Protein AF-A0A8E1BZZ4-F1 (afdb_monomer_lite)

Structure (mmCIF, N/CA/C/O backbone):
data_AF-A0A8E1BZZ4-F1
#
_entry.id   AF-A0A8E1BZZ4-F1
#
loop_
_atom_site.group_PDB
_atom_site.id
_atom_site.type_symbol
_atom_site.label_atom_id
_atom_site.label_alt_id
_atom_site.label_comp_id
_atom_site.label_asym_id
_atom_site.label_entity_id
_atom_site.label_seq_id
_atom_site.pdbx_PDB_ins_code
_atom_site.Cartn_x
_atom_site.Cartn_y
_atom_site.Cartn_z
_atom_site.occupancy
_atom_site.B_iso_or_equiv
_atom_site.auth_seq_id
_atom_site.auth_comp_id
_atom_site.auth_asym_id
_atom_site.auth_atom_id
_atom_site.pdbx_PDB_model_num
ATOM 1 N N . MET A 1 1 ? 4.178 3.615 -12.579 1.00 87.06 1 MET A N 1
ATOM 2 C CA . MET A 1 1 ? 3.240 2.578 -12.116 1.00 87.06 1 MET A CA 1
ATOM 3 C C . MET A 1 1 ? 2.847 1.743 -13.321 1.00 87.06 1 MET A C 1
ATOM 5 O O . MET A 1 1 ? 2.389 2.316 -14.302 1.00 87.06 1 MET A O 1
ATOM 9 N N . LEU A 1 2 ? 3.117 0.441 -13.279 1.00 90.06 2 LEU A N 1
ATOM 10 C CA . LEU A 1 2 ? 2.595 -0.541 -14.227 1.00 90.06 2 LEU A CA 1
ATOM 11 C C . LEU A 1 2 ? 1.239 -1.007 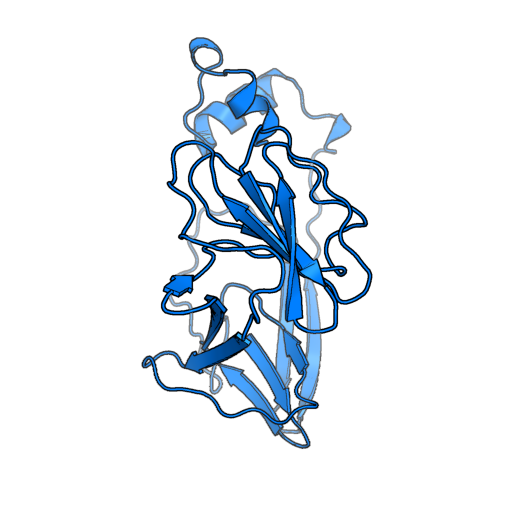-13.697 1.00 90.06 2 LEU A C 1
ATOM 13 O O . LEU A 1 2 ? 1.143 -1.406 -12.539 1.00 90.06 2 LEU A O 1
ATOM 17 N N . ILE A 1 3 ? 0.212 -0.935 -14.530 1.00 91.38 3 ILE A N 1
ATOM 18 C CA . ILE A 1 3 ? -1.143 -1.373 -14.210 1.00 91.38 3 ILE A CA 1
ATOM 19 C C . ILE A 1 3 ? -1.509 -2.441 -15.233 1.00 91.38 3 ILE A C 1
ATOM 21 O O . ILE A 1 3 ? -1.431 -2.193 -16.437 1.00 91.38 3 ILE A O 1
ATOM 25 N N . ILE A 1 4 ? -1.886 -3.612 -14.739 1.00 92.44 4 ILE A N 1
ATOM 26 C CA . ILE A 1 4 ? -2.420 -4.725 -15.517 1.00 92.44 4 ILE A CA 1
ATOM 27 C C . ILE A 1 4 ? -3.863 -4.881 -15.066 1.00 92.44 4 ILE A C 1
ATOM 29 O O . ILE A 1 4 ? -4.118 -5.267 -13.927 1.00 92.44 4 ILE A O 1
ATOM 33 N N . ASP A 1 5 ? -4.803 -4.540 -15.933 1.00 93.00 5 ASP A N 1
ATOM 34 C CA . ASP A 1 5 ? -6.219 -4.598 -15.611 1.00 93.00 5 ASP A CA 1
ATOM 35 C C . ASP A 1 5 ? -7.001 -5.189 -16.779 1.00 93.00 5 ASP A C 1
ATOM 37 O O . ASP A 1 5 ? -7.082 -4.599 -17.858 1.00 93.00 5 ASP A O 1
ATOM 41 N N . GLN A 1 6 ? -7.557 -6.383 -16.563 1.00 88.69 6 GLN A N 1
ATOM 42 C CA . GLN A 1 6 ? -8.219 -7.173 -17.601 1.00 88.69 6 GLN A CA 1
ATOM 43 C C . GLN A 1 6 ? -7.279 -7.380 -18.806 1.00 88.69 6 GLN A C 1
ATOM 45 O O . GLN A 1 6 ? -6.201 -7.948 -18.652 1.00 88.69 6 GLN A O 1
ATOM 50 N N . ASN A 1 7 ? -7.662 -6.897 -19.991 1.00 85.25 7 ASN A N 1
ATOM 51 C CA . ASN A 1 7 ? -6.869 -6.995 -21.220 1.00 85.25 7 ASN A CA 1
ATOM 52 C C . ASN A 1 7 ? -6.023 -5.739 -21.490 1.00 85.25 7 ASN A C 1
ATOM 54 O O . ASN A 1 7 ? -5.518 -5.570 -22.598 1.00 85.25 7 ASN A O 1
ATOM 58 N N . ASN A 1 8 ? -5.899 -4.833 -20.515 1.00 88.56 8 ASN A N 1
ATOM 59 C CA . ASN A 1 8 ? -5.151 -3.594 -20.659 1.00 88.56 8 ASN A CA 1
ATOM 60 C C . ASN A 1 8 ? -3.885 -3.617 -19.797 1.00 88.56 8 ASN A C 1
ATOM 62 O O . ASN A 1 8 ? -3.931 -3.892 -18.597 1.00 88.56 8 ASN A O 1
ATOM 66 N N . ILE A 1 9 ? -2.753 -3.281 -20.412 1.00 89.94 9 ILE A N 1
ATOM 67 C CA . ILE A 1 9 ? -1.479 -3.094 -19.727 1.00 89.94 9 ILE A CA 1
ATOM 68 C C . ILE A 1 9 ? -1.014 -1.673 -20.016 1.00 89.94 9 ILE A C 1
ATOM 70 O O . ILE A 1 9 ? -0.776 -1.309 -21.166 1.00 89.94 9 ILE A O 1
ATOM 74 N N . GLN A 1 10 ? -0.843 -0.873 -18.968 1.00 87.00 10 GLN A N 1
ATOM 75 C CA . GLN A 1 10 ? -0.418 0.516 -19.098 1.00 87.00 10 GLN A CA 1
ATOM 76 C C . GLN A 1 10 ? 0.707 0.854 -18.125 1.00 87.00 10 GLN A C 1
ATOM 78 O O . GLN A 1 10 ? 0.731 0.405 -16.979 1.00 87.00 10 GLN A O 1
ATOM 83 N N . ILE A 1 11 ? 1.632 1.700 -18.575 1.00 87.88 11 ILE A N 1
ATOM 84 C CA . ILE A 1 11 ? 2.625 2.338 -17.714 1.00 87.88 11 ILE A CA 1
ATOM 85 C C . ILE A 1 11 ? 2.296 3.823 -17.650 1.00 87.88 11 ILE A C 1
ATOM 87 O O . ILE A 1 11 ? 2.307 4.523 -18.661 1.00 87.88 11 ILE A O 1
ATOM 91 N N . THR A 1 12 ? 2.024 4.314 -16.445 1.00 85.81 12 THR A N 1
ATOM 92 C CA . THR A 1 12 ? 1.688 5.720 -16.221 1.00 85.81 12 THR A CA 1
ATOM 93 C C . THR A 1 12 ? 2.340 6.267 -14.956 1.00 85.81 12 THR A C 1
ATOM 95 O O . THR A 1 12 ? 2.761 5.525 -14.056 1.00 85.81 12 THR A O 1
ATOM 98 N N . LYS A 1 13 ? 2.438 7.595 -14.886 1.00 86.62 13 LYS A N 1
ATOM 99 C CA . LYS A 1 13 ? 2.740 8.308 -13.650 1.00 86.62 13 LYS A CA 1
ATOM 100 C C . LYS A 1 13 ? 1.425 8.445 -12.884 1.00 86.62 13 LYS A C 1
ATOM 102 O O . LYS A 1 13 ? 0.541 9.182 -13.302 1.00 86.62 13 LYS A O 1
ATOM 107 N N . ALA A 1 14 ? 1.312 7.689 -11.803 1.00 87.50 14 ALA A N 1
ATOM 108 C CA . ALA A 1 14 ? 0.145 7.643 -10.937 1.00 87.50 14 ALA A CA 1
ATOM 109 C C . ALA A 1 14 ? 0.596 7.437 -9.489 1.00 87.50 14 ALA A C 1
ATOM 111 O O . ALA A 1 14 ? 1.708 6.948 -9.247 1.00 87.50 14 ALA A O 1
ATOM 112 N N . SER A 1 15 ? -0.264 7.801 -8.550 1.00 88.31 15 SER A N 1
ATOM 113 C CA . SER A 1 15 ? -0.101 7.578 -7.118 1.00 88.31 15 SER A CA 1
ATOM 114 C C . SER A 1 15 ? -1.272 6.770 -6.565 1.00 88.31 15 SER A C 1
ATOM 116 O O . SER A 1 15 ? -2.311 6.613 -7.205 1.00 88.31 15 SER A O 1
ATOM 118 N N . VAL A 1 16 ? -1.066 6.217 -5.374 1.00 89.31 16 VAL A N 1
ATOM 119 C CA . VAL A 1 16 ? -2.095 5.516 -4.610 1.00 89.31 16 VAL A CA 1
ATOM 120 C C . VAL A 1 16 ? -2.347 6.323 -3.350 1.00 89.31 16 VAL A C 1
ATOM 122 O O . VAL A 1 16 ? -1.396 6.732 -2.683 1.00 89.31 16 VAL A O 1
ATOM 125 N N . LYS A 1 17 ? -3.615 6.547 -3.027 1.00 91.06 17 LYS A N 1
ATOM 126 C CA . LYS A 1 17 ? -4.050 7.193 -1.796 1.00 91.06 17 LYS A CA 1
ATOM 127 C C . LYS A 1 17 ? -4.929 6.222 -1.025 1.00 91.06 17 LYS A C 1
ATOM 129 O O . LYS A 1 17 ? -5.930 5.734 -1.542 1.00 91.06 17 LYS A O 1
ATOM 134 N N . ILE A 1 18 ? -4.542 5.960 0.216 1.00 93.31 18 ILE A N 1
ATOM 135 C CA . ILE A 1 18 ? -5.360 5.224 1.175 1.00 93.31 18 ILE A CA 1
ATOM 136 C C . ILE A 1 18 ? -6.007 6.246 2.102 1.00 93.31 18 ILE A C 1
ATOM 138 O O . ILE A 1 18 ? -5.335 7.164 2.572 1.00 93.31 18 ILE A O 1
ATOM 142 N N . SER A 1 19 ? -7.301 6.100 2.365 1.00 94.94 19 SER A N 1
ATOM 143 C CA . SER A 1 19 ? -7.979 6.837 3.428 1.00 94.94 19 SER A CA 1
ATOM 144 C C . SER A 1 19 ? -8.889 5.915 4.226 1.00 94.94 19 SER A C 1
ATOM 146 O O . SER A 1 19 ? -9.442 4.950 3.701 1.00 94.94 19 SER A O 1
ATOM 148 N N . LEU A 1 20 ? -9.017 6.208 5.514 1.00 95.38 20 LEU A N 1
ATOM 149 C CA . LEU A 1 20 ? -9.899 5.508 6.431 1.00 95.38 20 LEU A CA 1
ATOM 150 C C . LEU A 1 20 ? -10.936 6.500 6.947 1.00 95.38 20 LEU A C 1
ATOM 152 O O . LEU A 1 20 ? -10.576 7.568 7.440 1.00 95.38 20 LEU A O 1
ATOM 156 N N . GLU A 1 21 ? -12.211 6.155 6.835 1.00 95.00 21 GLU A N 1
ATOM 157 C CA . GLU A 1 21 ? -13.303 6.864 7.498 1.00 95.00 21 GLU A CA 1
ATOM 158 C C . GLU A 1 21 ? -13.685 6.085 8.763 1.00 95.00 21 GLU A C 1
ATOM 160 O O . GLU A 1 21 ? -13.987 4.895 8.680 1.00 95.00 21 GLU A O 1
ATOM 165 N N . ILE A 1 22 ? -13.646 6.741 9.924 1.00 91.56 22 ILE A N 1
ATOM 166 C CA . ILE A 1 22 ? -14.072 6.186 11.218 1.00 91.56 22 ILE A CA 1
ATOM 167 C C . ILE A 1 22 ? -14.997 7.221 11.860 1.00 91.56 22 ILE A C 1
ATOM 169 O O . ILE A 1 22 ? -14.556 8.327 12.183 1.00 91.56 22 ILE A O 1
ATOM 173 N N . GLY A 1 23 ? -16.286 6.901 11.988 1.00 83.38 23 GLY A N 1
ATOM 174 C CA . GLY A 1 23 ? -17.291 7.882 12.410 1.00 83.38 23 GLY A CA 1
ATOM 175 C C . GLY A 1 23 ? -17.347 9.090 11.464 1.00 83.38 23 GLY A C 1
ATOM 176 O O . GLY A 1 23 ? -17.568 8.938 10.265 1.00 83.38 23 GLY A O 1
ATOM 177 N N . ASP A 1 24 ? -17.135 10.295 11.999 1.00 82.50 24 ASP A N 1
ATOM 178 C CA . ASP A 1 24 ? -17.099 11.559 11.247 1.00 82.50 24 ASP A CA 1
ATOM 179 C C . ASP A 1 24 ? -15.682 11.967 10.793 1.00 82.50 24 ASP A C 1
ATOM 181 O O . ASP A 1 24 ? -15.492 13.054 10.238 1.00 82.50 24 ASP A O 1
ATOM 185 N N . LYS A 1 25 ? -14.662 11.137 11.052 1.00 87.56 25 LYS A N 1
ATOM 186 C CA . LYS A 1 25 ? -13.258 11.461 10.769 1.00 87.56 25 LYS A CA 1
ATOM 187 C C . LYS A 1 25 ? -12.754 10.739 9.535 1.00 87.56 25 LYS A C 1
ATOM 189 O O . LYS A 1 25 ? -12.961 9.542 9.374 1.00 87.56 25 LYS A O 1
ATOM 194 N N . SER A 1 26 ? -12.010 11.470 8.708 1.00 92.25 26 SER A N 1
ATOM 195 C CA . SER A 1 26 ? -11.221 10.914 7.612 1.00 92.25 26 SER A CA 1
ATOM 196 C C . SER A 1 26 ? -9.740 11.006 7.962 1.00 92.25 26 SER A C 1
ATOM 198 O O . SER A 1 26 ? -9.239 12.083 8.288 1.00 92.25 26 SER A O 1
ATOM 200 N N . ILE A 1 27 ? -9.046 9.872 7.915 1.00 93.94 27 ILE A N 1
ATOM 201 C CA . ILE A 1 27 ? -7.627 9.753 8.240 1.00 93.94 27 ILE A CA 1
ATOM 202 C C . ILE A 1 27 ? -6.894 9.275 6.991 1.00 93.94 27 ILE A C 1
ATOM 204 O O . ILE A 1 27 ? -7.279 8.285 6.371 1.00 93.94 27 ILE A O 1
ATOM 208 N N . ILE A 1 28 ? -5.827 9.979 6.621 1.00 94.50 28 ILE A N 1
ATOM 209 C CA . ILE A 1 28 ? -4.974 9.628 5.484 1.00 94.50 28 ILE A CA 1
ATOM 210 C C . ILE A 1 28 ? -3.603 9.262 6.057 1.00 94.50 28 ILE A C 1
ATOM 212 O O . ILE A 1 28 ? -2.873 10.170 6.459 1.00 94.50 28 ILE A O 1
ATOM 216 N N . PRO A 1 29 ? -3.253 7.966 6.151 1.00 94.00 29 PRO A N 1
ATOM 217 C CA . PRO A 1 29 ? -1.920 7.562 6.574 1.00 94.00 29 PRO A CA 1
ATOM 218 C C . PRO A 1 29 ? -0.873 8.062 5.572 1.00 94.00 29 PRO A C 1
ATOM 220 O O . PRO A 1 29 ? -1.085 8.048 4.358 1.00 94.00 29 PRO A O 1
ATOM 223 N N . ASN A 1 30 ? 0.275 8.490 6.088 1.00 91.12 30 ASN A N 1
ATOM 224 C CA . ASN A 1 30 ? 1.397 8.959 5.276 1.00 91.12 30 ASN A CA 1
ATOM 225 C C . ASN A 1 30 ? 2.322 7.811 4.862 1.00 91.12 30 ASN A C 1
ATOM 227 O O . ASN A 1 30 ? 3.095 7.961 3.919 1.00 91.12 30 ASN A O 1
ATOM 231 N N . GLN A 1 31 ? 2.235 6.676 5.559 1.00 91.12 31 GLN A N 1
ATOM 232 C CA . GLN A 1 31 ? 3.028 5.479 5.310 1.00 91.12 31 GLN A CA 1
ATOM 233 C C . GLN A 1 31 ? 2.145 4.233 5.311 1.00 91.12 31 GLN A C 1
ATOM 235 O O . GLN A 1 31 ? 1.140 4.163 6.022 1.00 91.12 31 GLN A O 1
ATOM 240 N N . VAL A 1 32 ? 2.549 3.230 4.536 1.00 92.06 32 VAL A N 1
ATOM 241 C CA . VAL A 1 32 ? 1.887 1.924 4.455 1.00 92.06 32 VAL A CA 1
ATOM 242 C C . VAL A 1 32 ? 2.949 0.849 4.587 1.00 92.06 32 VAL A C 1
ATOM 244 O O . VAL A 1 32 ? 3.905 0.876 3.815 1.00 92.06 32 VAL A O 1
ATOM 247 N N . ASN A 1 33 ? 2.773 -0.088 5.522 1.00 92.00 33 ASN A N 1
ATOM 248 C CA . ASN A 1 33 ? 3.686 -1.215 5.738 1.00 92.00 33 ASN A CA 1
ATOM 249 C C . ASN A 1 33 ? 5.157 -0.769 5.747 1.00 92.00 33 ASN A C 1
ATOM 251 O O . ASN A 1 33 ? 5.976 -1.220 4.945 1.00 92.00 33 ASN A O 1
ATOM 255 N N . TYR A 1 34 ? 5.459 0.193 6.611 1.00 88.62 34 TYR A N 1
ATOM 256 C CA . TYR A 1 34 ? 6.778 0.792 6.732 1.00 88.62 34 TYR A CA 1
ATOM 257 C C . TYR A 1 34 ? 7.153 0.867 8.204 1.00 88.62 34 TYR A C 1
ATOM 259 O O . TYR A 1 34 ? 6.273 0.918 9.056 1.00 88.62 34 TYR A O 1
ATOM 267 N N . PHE A 1 35 ? 8.446 0.917 8.517 1.00 83.81 35 PHE A N 1
ATOM 268 C CA . PHE A 1 35 ? 8.867 1.105 9.900 1.00 83.81 35 PHE A CA 1
ATOM 269 C C . PHE A 1 35 ? 8.298 2.407 10.463 1.00 83.81 35 PHE A C 1
ATOM 271 O O . PHE A 1 35 ? 8.493 3.484 9.890 1.00 83.81 35 PHE A O 1
ATOM 278 N N . SER A 1 36 ? 7.616 2.296 11.605 1.00 77.25 36 SER A N 1
ATOM 279 C CA . SER A 1 36 ? 7.080 3.452 12.314 1.00 77.25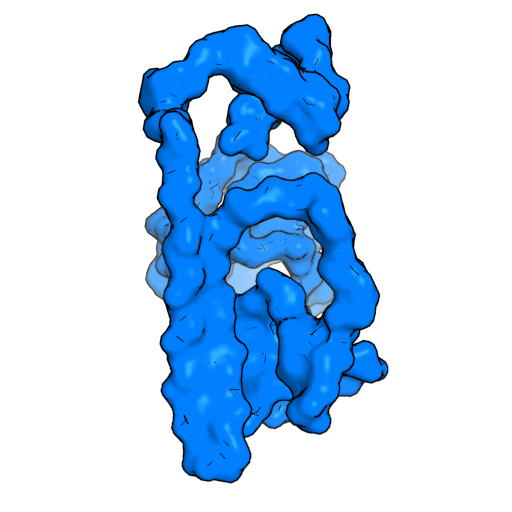 36 SER A CA 1
ATOM 280 C C . SER A 1 36 ? 8.162 4.501 12.540 1.00 77.25 36 SER A C 1
ATOM 282 O O . SER A 1 36 ? 9.316 4.187 12.833 1.00 77.25 36 SER A O 1
ATOM 284 N N . ASN A 1 37 ? 7.760 5.767 12.497 1.00 77.56 37 ASN A N 1
ATOM 285 C CA . ASN A 1 37 ? 8.592 6.876 12.924 1.00 77.56 37 ASN A CA 1
ATOM 286 C C . ASN A 1 37 ? 7.775 7.880 13.757 1.00 77.56 37 ASN A C 1
ATOM 288 O O . ASN A 1 37 ? 6.547 7.833 13.739 1.00 77.56 37 ASN A O 1
ATOM 292 N N . PRO A 1 38 ? 8.430 8.805 14.480 1.00 78.56 38 PRO A N 1
ATOM 293 C CA . PRO A 1 38 ? 7.739 9.713 15.398 1.00 78.56 38 PRO A CA 1
ATOM 294 C C . PRO A 1 38 ? 6.845 10.781 14.748 1.00 78.56 38 PRO A C 1
ATOM 296 O O . PRO A 1 38 ? 6.314 11.623 15.463 1.00 78.56 38 PRO A O 1
ATOM 299 N N . LYS A 1 39 ? 6.721 10.822 13.417 1.00 83.94 39 LYS A N 1
ATOM 300 C CA . LYS A 1 39 ? 6.000 11.886 12.698 1.00 83.94 39 LYS A CA 1
ATOM 301 C C . LYS A 1 39 ? 4.870 11.363 11.823 1.00 83.94 39 LYS A C 1
ATOM 303 O O . LYS A 1 39 ? 3.894 12.078 11.617 1.00 83.94 39 LYS A O 1
ATOM 308 N N . ASP A 1 40 ? 4.994 10.138 11.333 1.00 88.44 40 ASP A N 1
ATOM 309 C CA . ASP A 1 40 ? 4.092 9.602 10.328 1.00 88.44 40 ASP A CA 1
ATOM 310 C C . ASP A 1 40 ? 3.009 8.719 10.947 1.00 88.44 40 ASP A C 1
ATOM 312 O O . ASP A 1 40 ? 3.287 7.802 11.721 1.00 88.44 40 ASP A O 1
ATOM 316 N N . ILE A 1 41 ? 1.766 8.941 10.522 1.00 92.25 41 ILE A N 1
ATOM 317 C CA . ILE A 1 41 ? 0.685 7.979 10.727 1.00 92.25 41 ILE A CA 1
ATOM 318 C C . ILE A 1 41 ? 0.910 6.823 9.750 1.00 92.25 41 ILE A C 1
ATOM 320 O O . ILE A 1 41 ? 0.977 7.037 8.535 1.00 92.25 41 ILE A O 1
ATOM 324 N N . THR A 1 42 ? 1.023 5.607 10.279 1.00 93.06 42 THR A N 1
ATOM 325 C CA . THR A 1 42 ? 1.356 4.413 9.492 1.00 93.06 42 THR A CA 1
ATOM 326 C C . THR A 1 42 ? 0.192 3.436 9.477 1.00 93.06 42 THR A C 1
ATOM 328 O O . THR A 1 42 ? -0.371 3.112 10.520 1.00 93.06 42 THR A O 1
ATOM 331 N N . PHE A 1 43 ? -0.162 2.954 8.291 1.00 94.75 43 PHE A N 1
ATOM 332 C CA . PHE A 1 43 ? -1.149 1.900 8.097 1.00 94.75 43 PHE A CA 1
ATOM 333 C C . PHE A 1 43 ? -0.448 0.560 7.874 1.00 94.75 43 PHE A C 1
ATOM 335 O O . PHE A 1 43 ? 0.320 0.408 6.925 1.00 94.75 43 PHE A O 1
ATOM 342 N N . TYR A 1 44 ? -0.728 -0.410 8.735 1.00 94.94 44 TYR A N 1
ATOM 343 C CA . TYR A 1 44 ? -0.237 -1.778 8.629 1.00 94.94 44 TYR A CA 1
ATOM 344 C C . TYR A 1 44 ? -1.361 -2.725 8.220 1.00 94.94 44 TYR A C 1
ATOM 346 O O . TYR A 1 44 ? -2.496 -2.594 8.678 1.00 94.94 44 TYR A O 1
ATOM 354 N N . ASN A 1 45 ? -1.027 -3.709 7.393 1.00 94.31 45 ASN A N 1
ATOM 355 C CA . ASN A 1 45 ? -1.888 -4.839 7.057 1.00 94.31 45 ASN A CA 1
ATOM 356 C C . ASN A 1 45 ? -1.107 -6.157 7.150 1.00 94.31 45 ASN A C 1
ATOM 358 O O . ASN A 1 45 ? 0.103 -6.168 7.382 1.00 94.31 45 ASN A O 1
ATOM 362 N N . ASP A 1 46 ? -1.802 -7.272 6.956 1.00 91.88 46 ASP A N 1
ATOM 363 C CA . ASP A 1 46 ? -1.257 -8.625 7.103 1.00 91.88 46 ASP A CA 1
ATOM 364 C C . ASP A 1 46 ? -0.199 -9.019 6.052 1.00 91.88 46 ASP A C 1
ATOM 366 O O . ASP A 1 46 ? 0.404 -10.086 6.162 1.00 91.88 46 ASP A O 1
ATOM 370 N N . VAL A 1 47 ? 0.086 -8.159 5.065 1.00 91.69 47 VAL A N 1
ATOM 371 C CA . VAL A 1 47 ? 1.205 -8.324 4.118 1.00 91.69 47 VAL A CA 1
ATOM 372 C C . VAL A 1 47 ? 2.537 -7.860 4.722 1.00 91.69 47 VAL A C 1
ATOM 374 O O . VAL A 1 47 ? 3.591 -8.273 4.249 1.00 91.69 47 VAL A O 1
ATOM 377 N N . TRP A 1 48 ? 2.516 -7.004 5.751 1.00 91.75 48 TRP A N 1
ATOM 378 C CA . TRP A 1 48 ? 3.730 -6.506 6.407 1.00 91.75 48 TRP A CA 1
ATOM 379 C C . TRP A 1 48 ? 4.463 -7.609 7.176 1.00 91.75 48 TRP A C 1
ATOM 381 O O . TRP A 1 48 ? 5.572 -8.002 6.822 1.00 91.75 48 TRP A O 1
ATOM 391 N N . ALA A 1 49 ? 3.835 -8.078 8.251 1.00 87.81 49 ALA A N 1
ATOM 392 C CA . ALA A 1 49 ? 4.333 -9.077 9.184 1.00 87.81 49 ALA A CA 1
ATOM 393 C C . ALA A 1 49 ? 3.171 -9.514 10.094 1.00 87.81 49 ALA A C 1
ATOM 395 O O . ALA A 1 49 ? 2.053 -9.015 9.976 1.00 87.81 49 ALA A O 1
ATOM 396 N N . SER A 1 50 ? 3.433 -10.414 11.045 1.00 89.88 50 SER A N 1
ATOM 397 C CA . SER A 1 50 ? 2.449 -10.796 12.067 1.00 89.88 50 SER A CA 1
ATOM 398 C C . SER A 1 50 ? 2.181 -9.699 13.106 1.00 89.88 50 SER A C 1
ATOM 400 O O . SER A 1 50 ? 1.185 -9.770 13.817 1.00 89.88 50 SER A O 1
ATOM 402 N N . SER A 1 51 ? 3.052 -8.694 13.232 1.00 90.94 51 SER A N 1
ATOM 403 C CA . SER A 1 51 ? 2.887 -7.571 14.162 1.00 90.94 51 SER A CA 1
ATOM 404 C C . SER A 1 51 ? 3.463 -6.272 13.599 1.00 90.94 51 SER A C 1
ATOM 406 O O . SER A 1 51 ? 4.179 -6.281 12.596 1.00 90.94 51 SER A O 1
ATOM 408 N N . THR A 1 52 ? 3.154 -5.140 14.234 1.00 87.31 52 THR A N 1
ATOM 409 C CA . THR A 1 52 ? 3.607 -3.817 13.772 1.00 87.31 52 THR A CA 1
ATOM 410 C C . THR A 1 52 ? 5.121 -3.593 13.913 1.00 87.31 52 THR A C 1
ATOM 412 O O . THR A 1 52 ? 5.664 -2.761 13.186 1.00 87.31 52 THR A O 1
ATOM 415 N N . LEU A 1 53 ? 5.828 -4.379 14.744 1.00 80.00 53 LEU A N 1
ATOM 416 C CA . LEU A 1 53 ? 7.285 -4.297 14.981 1.00 80.00 53 LEU A CA 1
ATOM 417 C C . LEU A 1 53 ? 7.758 -2.859 15.264 1.00 80.00 53 LEU A C 1
ATOM 419 O O . LEU A 1 53 ? 8.723 -2.363 14.674 1.00 80.00 53 LEU A O 1
ATOM 423 N N . THR A 1 54 ? 7.031 -2.148 16.123 1.00 68.50 54 THR A N 1
ATOM 424 C CA . THR A 1 54 ? 7.222 -0.712 16.346 1.00 68.50 54 THR A CA 1
ATOM 425 C C . THR A 1 54 ? 7.974 -0.462 17.651 1.00 68.50 54 THR A C 1
ATOM 427 O O . THR A 1 54 ? 7.437 -0.749 18.718 1.00 68.50 54 THR A O 1
ATOM 430 N N . PRO A 1 55 ? 9.154 0.182 17.615 1.00 63.41 55 PRO A N 1
ATOM 431 C CA . PRO A 1 55 ? 9.960 0.428 18.814 1.00 63.41 55 PRO A CA 1
ATOM 432 C C . PRO A 1 55 ? 9.421 1.558 19.714 1.00 63.41 55 PRO A C 1
ATOM 434 O O . PRO A 1 55 ? 10.054 1.910 20.707 1.00 63.41 55 PRO A O 1
ATOM 437 N N . TYR A 1 56 ? 8.288 2.170 19.359 1.00 67.06 56 TYR A N 1
ATOM 438 C CA . TYR A 1 56 ? 7.734 3.353 20.017 1.00 67.06 56 TYR A CA 1
ATOM 439 C C . TYR A 1 56 ? 6.454 3.019 20.789 1.00 67.06 56 TYR A C 1
ATOM 441 O O . TYR A 1 56 ? 5.684 2.145 20.395 1.00 67.06 56 TYR A O 1
ATOM 449 N N . THR A 1 57 ? 6.164 3.788 21.842 1.00 73.69 57 THR A N 1
ATOM 450 C CA . THR A 1 57 ? 4.850 3.820 22.508 1.00 73.69 57 THR A CA 1
ATOM 451 C C . THR A 1 57 ? 3.841 4.610 21.670 1.00 73.69 57 THR A C 1
ATOM 453 O O . THR A 1 57 ? 3.291 5.627 22.106 1.00 73.69 57 THR A O 1
ATOM 456 N N . ASN A 1 58 ? 3.659 4.179 20.423 1.00 84.12 58 ASN A N 1
ATOM 457 C CA . ASN A 1 58 ? 2.624 4.703 19.548 1.00 84.12 58 ASN A CA 1
ATOM 458 C C . ASN A 1 58 ? 1.247 4.328 20.084 1.00 84.12 58 ASN A C 1
ATOM 460 O O . ASN A 1 58 ? 1.079 3.375 20.846 1.00 84.12 58 ASN A O 1
ATOM 464 N N . LYS A 1 59 ? 0.251 5.098 19.661 1.00 90.19 59 LYS A N 1
ATOM 465 C CA . LYS A 1 59 ? -1.145 4.754 19.895 1.00 90.19 59 LYS A CA 1
ATOM 466 C C . LYS A 1 59 ? -1.664 4.062 18.647 1.00 90.19 59 LYS A C 1
ATOM 468 O O . LYS A 1 59 ? -1.556 4.620 17.559 1.00 90.19 59 LYS A O 1
ATOM 473 N N . GLU A 1 60 ? -2.210 2.869 18.789 1.00 92.94 60 GLU A N 1
ATOM 474 C CA . GLU A 1 60 ? -2.602 2.032 17.661 1.00 92.94 60 GLU A CA 1
ATOM 475 C C . GLU A 1 60 ? -4.095 1.728 17.722 1.00 92.94 60 GLU A C 1
ATOM 477 O O . GLU A 1 60 ? -4.624 1.384 18.776 1.00 92.94 60 GLU A O 1
ATOM 482 N N . ILE A 1 61 ? -4.777 1.871 16.590 1.00 94.56 61 ILE A N 1
ATOM 483 C CA . ILE A 1 61 ? -6.167 1.449 16.418 1.00 94.56 61 ILE A CA 1
ATOM 484 C C . ILE A 1 61 ? -6.139 0.128 15.659 1.00 94.56 61 ILE A C 1
ATOM 486 O O . ILE A 1 61 ? -5.672 0.085 14.519 1.00 94.56 61 ILE A O 1
ATOM 490 N N . LEU A 1 62 ? -6.623 -0.937 16.293 1.00 95.69 62 LEU A N 1
ATOM 491 C CA . LEU A 1 62 ? -6.702 -2.268 15.706 1.00 95.69 62 LEU A CA 1
ATOM 492 C C . LEU A 1 62 ? -8.077 -2.444 15.068 1.00 95.69 62 LEU A C 1
ATOM 494 O O . LEU A 1 62 ? -9.106 -2.154 15.684 1.00 95.69 62 LEU A O 1
ATOM 498 N N . ILE A 1 63 ? -8.078 -2.909 13.823 1.00 96.50 63 ILE A N 1
ATOM 499 C CA . ILE A 1 63 ? -9.268 -3.054 12.991 1.00 96.50 63 ILE A CA 1
ATOM 500 C C . ILE A 1 63 ? -9.300 -4.487 12.470 1.00 96.50 63 ILE A C 1
ATOM 502 O O . ILE A 1 63 ? -8.324 -4.972 11.892 1.00 96.50 63 ILE A O 1
ATOM 506 N N . ASP A 1 64 ? -10.415 -5.181 12.667 1.00 95.69 64 ASP A N 1
ATOM 507 C CA . ASP A 1 64 ? -10.550 -6.556 12.199 1.00 95.69 64 ASP A CA 1
ATOM 508 C C . ASP A 1 64 ? -10.893 -6.650 10.701 1.00 95.69 64 ASP A C 1
ATOM 510 O O . ASP A 1 64 ? -11.110 -5.665 9.992 1.00 95.69 64 ASP A O 1
ATOM 514 N N . ARG A 1 65 ? -10.985 -7.888 10.214 1.00 95.56 65 ARG A N 1
ATOM 515 C CA . ARG A 1 65 ? -11.389 -8.215 8.837 1.00 95.56 65 ARG A CA 1
ATOM 516 C C . ARG A 1 65 ? -12.807 -7.776 8.456 1.00 95.56 65 ARG A C 1
ATOM 518 O O . ARG A 1 65 ? -13.141 -7.806 7.275 1.00 95.56 65 ARG A O 1
ATOM 525 N N . ASN A 1 66 ? -13.650 -7.450 9.435 1.00 96.56 66 ASN A N 1
ATOM 526 C CA . ASN A 1 66 ? -15.002 -6.943 9.215 1.00 96.56 66 ASN A CA 1
ATOM 527 C C . ASN A 1 66 ? -15.030 -5.409 9.195 1.00 96.56 66 ASN A C 1
ATOM 529 O O . ASN A 1 66 ? -16.109 -4.827 9.122 1.00 96.56 66 ASN A O 1
ATOM 533 N N . PHE A 1 67 ? -13.855 -4.772 9.227 1.00 95.75 67 PHE A N 1
ATOM 534 C CA . PHE A 1 67 ? -13.684 -3.330 9.312 1.00 95.75 67 PHE A CA 1
ATOM 535 C C . PHE A 1 67 ? -14.312 -2.731 10.574 1.00 95.75 67 PHE A C 1
ATOM 537 O O . PHE A 1 67 ? -14.908 -1.660 10.526 1.00 95.75 67 PHE A O 1
ATOM 544 N N . ILE A 1 68 ? -14.179 -3.414 11.710 1.00 96.38 68 ILE A N 1
ATOM 545 C CA . ILE A 1 68 ? -14.630 -2.918 13.010 1.00 96.38 68 ILE A CA 1
ATOM 546 C C . ILE A 1 68 ? -13.419 -2.629 13.892 1.00 96.38 68 ILE A C 1
ATOM 548 O O . ILE A 1 68 ? -12.475 -3.420 13.938 1.00 96.38 68 ILE A O 1
ATOM 552 N N . VAL A 1 69 ? -13.444 -1.503 14.608 1.00 96.25 69 VAL A N 1
ATOM 553 C CA . VAL A 1 69 ? -12.430 -1.195 15.625 1.00 96.25 69 VAL A CA 1
ATOM 554 C C . VAL A 1 69 ? -12.570 -2.176 16.784 1.00 96.25 69 VAL A C 1
ATOM 556 O O . VAL A 1 69 ? -13.585 -2.181 17.481 1.00 96.25 69 VAL A O 1
ATOM 559 N N . THR A 1 70 ? -11.545 -2.989 17.019 1.00 96.06 70 THR A N 1
ATOM 560 C CA . THR A 1 70 ? -11.550 -3.989 18.097 1.00 96.06 70 THR A CA 1
ATOM 561 C C . THR A 1 70 ? -10.831 -3.509 19.344 1.00 96.06 70 THR A C 1
ATOM 563 O O . THR A 1 70 ? -11.196 -3.898 20.449 1.00 96.06 70 THR A O 1
ATOM 566 N N . GLU A 1 71 ? -9.807 -2.673 19.181 1.00 94.94 71 GLU A N 1
ATOM 567 C CA . GLU A 1 71 ? -8.963 -2.233 20.287 1.00 94.94 71 GLU A CA 1
ATOM 568 C C . GLU A 1 71 ? -8.274 -0.902 19.972 1.00 94.94 71 GLU A C 1
ATOM 570 O O . GLU A 1 71 ? -7.979 -0.587 18.818 1.00 94.94 71 GLU A O 1
ATOM 575 N N . ILE A 1 72 ? -8.001 -0.131 21.027 1.00 92.69 72 ILE A N 1
ATOM 576 C CA . ILE A 1 72 ? -7.151 1.058 20.984 1.00 92.69 72 ILE A CA 1
ATOM 577 C C . ILE A 1 72 ? -6.008 0.836 21.974 1.00 92.69 72 ILE A C 1
ATOM 579 O O . ILE A 1 72 ? -6.195 0.938 23.189 1.00 92.69 72 ILE A O 1
ATOM 583 N N . 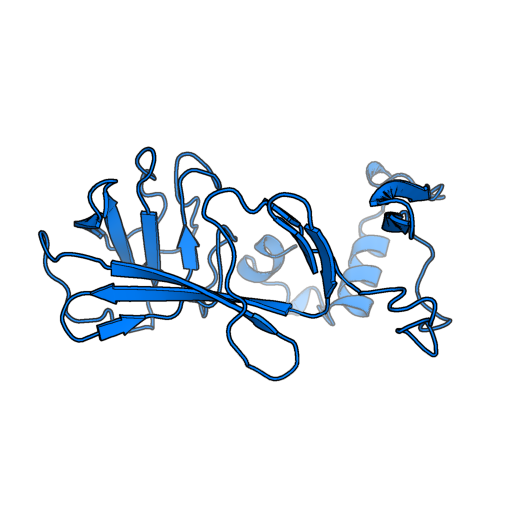SER A 1 73 ? -4.825 0.534 21.449 1.00 89.94 73 SER A N 1
ATOM 584 C CA . SER A 1 73 ? -3.621 0.268 22.233 1.00 89.94 73 SER A CA 1
ATOM 585 C C . SER A 1 73 ? -2.757 1.525 22.372 1.00 89.94 73 SER A C 1
ATOM 587 O O . SER A 1 73 ? -2.782 2.429 21.537 1.00 89.94 73 SER A O 1
ATOM 589 N N . LYS A 1 74 ? -1.987 1.602 23.462 1.00 84.50 74 LYS A N 1
ATOM 590 C CA . LYS A 1 74 ? -1.010 2.676 23.735 1.00 84.50 74 LYS A CA 1
ATOM 591 C C . LYS A 1 74 ? 0.443 2.203 23.605 1.00 84.50 74 LYS A C 1
ATOM 593 O O . LYS A 1 74 ? 1.349 2.905 24.056 1.00 84.50 74 LYS A O 1
ATOM 598 N N . HIS A 1 75 ? 0.661 1.005 23.072 1.00 76.06 75 HIS A N 1
ATOM 599 C CA . HIS A 1 75 ? 1.987 0.440 22.861 1.00 76.06 75 HIS A CA 1
ATOM 600 C C . HIS A 1 75 ? 2.126 -0.107 21.441 1.00 76.06 75 HIS A C 1
ATOM 602 O O . HIS A 1 75 ? 1.134 -0.368 20.765 1.00 76.06 75 HIS A O 1
ATOM 608 N N . GLY A 1 76 ? 3.377 -0.285 21.025 1.00 76.44 76 GLY A N 1
ATOM 609 C CA . GLY A 1 76 ? 3.746 -0.949 19.786 1.00 76.44 76 GLY A CA 1
ATOM 610 C C . GLY A 1 76 ? 3.692 -2.479 19.836 1.00 76.44 76 GLY A C 1
ATOM 611 O O . GLY A 1 76 ? 3.403 -3.053 20.881 1.00 76.44 76 GLY A O 1
ATOM 612 N N . ASP A 1 77 ? 4.012 -3.135 18.718 1.00 86.00 77 ASP A N 1
ATOM 613 C CA . ASP A 1 77 ? 4.103 -4.603 18.569 1.00 86.00 77 ASP A CA 1
ATOM 614 C C . ASP A 1 77 ? 2.768 -5.360 18.632 1.00 86.00 77 ASP A C 1
ATOM 616 O O . ASP A 1 77 ? 2.724 -6.567 18.891 1.00 86.00 77 ASP A O 1
ATOM 620 N N . ASN A 1 78 ? 1.664 -4.673 18.341 1.00 90.62 78 ASN A N 1
ATOM 621 C CA . ASN A 1 78 ? 0.353 -5.307 18.278 1.00 90.62 78 ASN A CA 1
ATOM 622 C C . ASN A 1 78 ? 0.281 -6.324 17.135 1.00 90.62 78 ASN A C 1
ATOM 624 O O . ASN A 1 78 ? 0.851 -6.127 16.057 1.00 90.62 78 ASN A O 1
ATOM 628 N N . GLN A 1 79 ? -0.439 -7.421 17.379 1.00 92.56 79 GLN A N 1
ATOM 629 C CA . GLN A 1 79 ? -0.663 -8.468 16.387 1.00 92.56 79 GLN A CA 1
ATOM 630 C C . GLN A 1 79 ? -1.562 -7.948 15.268 1.00 92.56 79 GLN A C 1
ATOM 632 O O . GLN A 1 79 ? -2.669 -7.469 15.517 1.00 92.56 79 GLN A O 1
ATOM 637 N N . ILE A 1 80 ? -1.109 -8.100 14.029 1.00 93.69 80 ILE A N 1
ATOM 638 C CA . ILE A 1 80 ? -1.908 -7.795 12.851 1.00 93.69 80 ILE A CA 1
ATOM 639 C C . ILE A 1 80 ? -2.738 -9.041 12.542 1.00 93.69 80 ILE A C 1
ATOM 641 O O . ILE A 1 80 ? -2.218 -10.064 12.095 1.00 93.69 80 ILE A O 1
ATOM 645 N N . LEU A 1 81 ? -4.040 -8.973 12.823 1.00 92.31 81 LEU A N 1
ATOM 646 C CA . LEU A 1 81 ? -4.967 -10.063 12.521 1.00 92.31 81 LEU A CA 1
ATOM 647 C C . LEU A 1 81 ? -4.977 -10.358 11.016 1.00 92.31 81 LEU A C 1
ATOM 649 O O . LEU A 1 81 ? -4.836 -9.454 10.195 1.00 92.31 81 LEU A O 1
ATOM 653 N N . GLN A 1 82 ? -5.214 -11.615 10.638 1.00 92.62 82 GLN A N 1
ATOM 654 C CA . GLN A 1 82 ? -5.346 -11.989 9.229 1.00 92.62 82 GLN A CA 1
ATOM 655 C C . GLN A 1 82 ? -6.486 -11.194 8.571 1.00 92.62 82 GLN A C 1
ATOM 657 O O . GLN A 1 82 ? -7.625 -11.226 9.048 1.00 92.62 82 GLN A O 1
ATOM 662 N N . LYS A 1 83 ? -6.185 -10.510 7.461 1.00 91.75 83 LYS A N 1
ATOM 663 C CA . LYS A 1 83 ? -7.046 -9.532 6.771 1.00 91.75 83 LYS A CA 1
ATOM 664 C C . LYS A 1 83 ? -7.502 -8.347 7.633 1.00 91.75 83 LYS A C 1
ATOM 666 O O . LYS A 1 83 ? -8.437 -7.652 7.248 1.00 91.75 83 LYS A O 1
ATOM 671 N N . GLY A 1 84 ? -6.894 -8.155 8.798 1.00 94.44 84 GLY A N 1
ATOM 672 C CA . GLY A 1 84 ? -7.074 -6.986 9.643 1.00 94.44 84 GLY A CA 1
ATOM 673 C C . GLY A 1 84 ? -6.055 -5.901 9.318 1.00 94.44 84 GLY A C 1
ATOM 674 O O . GLY A 1 84 ? -5.152 -6.072 8.493 1.00 94.44 84 GLY A O 1
ATOM 675 N N . PHE A 1 85 ? -6.210 -4.774 9.998 1.00 95.12 85 PHE A N 1
ATOM 676 C CA . PHE A 1 85 ? -5.401 -3.585 9.794 1.00 95.12 85 PHE A CA 1
ATOM 677 C C . PHE A 1 85 ? -5.044 -2.953 11.132 1.00 95.12 85 PHE A C 1
ATOM 679 O O . PHE A 1 85 ? -5.788 -3.068 12.106 1.00 95.12 85 PHE A O 1
ATOM 686 N N . ILE A 1 86 ? -3.926 -2.237 11.164 1.00 95.06 86 ILE A N 1
ATOM 687 C CA . ILE A 1 86 ? -3.560 -1.400 12.302 1.00 95.06 86 ILE A CA 1
ATOM 688 C C . ILE A 1 86 ? -3.230 -0.006 11.801 1.00 95.06 86 ILE A C 1
ATOM 690 O O . ILE A 1 86 ? -2.430 0.166 10.883 1.00 95.06 86 ILE A O 1
ATOM 694 N N . LEU A 1 87 ? -3.836 0.998 12.426 1.00 94.19 87 LEU A N 1
ATOM 695 C CA . LEU A 1 87 ? -3.496 2.393 12.203 1.00 94.19 87 LEU A CA 1
ATOM 696 C C . LEU A 1 87 ? -2.676 2.894 13.390 1.00 94.19 87 LEU A C 1
ATOM 698 O O . LEU A 1 87 ? -3.195 3.045 14.494 1.00 94.19 87 LEU A O 1
ATOM 702 N N . SER A 1 88 ? -1.389 3.124 13.156 1.00 93.12 88 SER A N 1
ATOM 703 C CA . SER A 1 88 ? -0.421 3.529 14.172 1.00 93.12 88 SER A CA 1
ATOM 704 C C . SER A 1 88 ? -0.200 5.036 14.119 1.00 93.12 88 SER A C 1
ATOM 706 O O . SER A 1 88 ? 0.146 5.590 13.072 1.00 93.12 88 SER A O 1
ATOM 708 N N . PHE A 1 89 ? -0.407 5.696 15.253 1.00 91.69 89 PHE A N 1
ATOM 709 C CA . PHE A 1 89 ? -0.235 7.130 15.432 1.00 91.69 89 PHE A CA 1
ATOM 710 C C . PHE A 1 89 ? 0.982 7.405 16.316 1.00 91.69 89 PHE A C 1
ATOM 712 O O . PHE A 1 89 ? 1.087 6.836 17.412 1.00 91.69 89 PHE A O 1
ATOM 719 N N . PRO A 1 90 ? 1.855 8.340 15.911 1.00 88.56 90 PRO A N 1
ATOM 720 C CA . PRO A 1 90 ? 2.879 8.871 16.790 1.00 88.56 90 PRO A CA 1
ATOM 721 C C . PRO A 1 90 ? 2.280 9.411 18.088 1.00 88.56 90 PRO A C 1
ATOM 723 O O . PRO A 1 90 ? 1.203 10.009 18.092 1.00 88.56 90 PRO A O 1
ATOM 726 N N . GLN A 1 91 ? 3.000 9.246 19.196 1.00 82.81 91 GLN A N 1
ATOM 727 C CA . GLN A 1 91 ? 2.527 9.626 20.531 1.00 82.81 91 GLN A CA 1
ATOM 728 C C . GLN A 1 91 ? 2.086 11.098 20.635 1.00 82.81 91 GLN A C 1
ATOM 730 O O . GLN A 1 91 ? 1.117 11.398 21.344 1.00 82.81 91 GLN A O 1
ATOM 735 N N . GLU A 1 92 ? 2.786 11.986 19.922 1.00 83.50 92 GLU A N 1
ATOM 736 C CA . GLU A 1 92 ? 2.548 13.435 19.876 1.00 83.50 92 GLU A CA 1
ATOM 737 C C . GLU A 1 92 ? 1.258 13.811 19.133 1.00 83.50 92 GLU A C 1
ATOM 739 O O . GLU A 1 92 ? 0.715 14.894 19.345 1.00 83.50 92 GLU A O 1
ATOM 744 N N . ILE A 1 93 ? 0.738 12.916 18.289 1.00 84.06 93 ILE A N 1
ATOM 745 C CA . ILE A 1 93 ? -0.498 13.141 17.548 1.00 84.06 93 ILE A CA 1
ATOM 746 C C . ILE A 1 93 ? -1.684 12.703 18.414 1.00 84.06 93 ILE A C 1
ATOM 748 O O . ILE A 1 93 ? -1.728 11.605 18.986 1.00 84.06 93 ILE A O 1
ATOM 752 N N . SER A 1 94 ? -2.669 13.591 18.534 1.00 81.19 94 SER A N 1
ATOM 753 C CA . SER A 1 94 ? -3.944 13.266 19.167 1.00 81.19 94 SER A CA 1
ATOM 754 C C . SER A 1 94 ? -4.692 12.252 18.314 1.00 81.19 94 SER A C 1
ATOM 756 O O . SER A 1 94 ? -4.901 12.474 17.121 1.00 81.19 94 SER A O 1
ATOM 758 N N . LEU A 1 95 ? -5.120 11.152 18.936 1.00 82.88 95 LEU A N 1
ATOM 759 C CA . LEU A 1 95 ? -6.008 10.210 18.273 1.00 82.88 95 LEU A CA 1
ATOM 760 C C . LEU A 1 95 ? -7.339 10.902 17.941 1.00 82.88 95 LEU A C 1
ATOM 762 O O . LEU A 1 95 ? -7.820 11.710 18.746 1.00 82.88 95 LEU A O 1
ATOM 766 N N . PRO A 1 96 ? -7.958 10.568 16.800 1.00 82.19 96 PRO A N 1
ATOM 767 C CA . PRO A 1 96 ? -9.357 10.899 16.582 1.00 82.19 96 PRO A CA 1
ATOM 768 C C . PRO A 1 96 ? -10.219 10.272 17.686 1.00 82.19 96 PRO A C 1
ATOM 770 O O . PRO A 1 96 ? -9.845 9.263 18.287 1.00 82.19 96 PRO A O 1
ATOM 773 N N . VAL A 1 97 ? -11.377 10.874 17.961 1.00 85.75 97 VAL A N 1
ATOM 774 C CA . VAL A 1 97 ? -12.363 10.272 18.866 1.00 85.75 97 VAL A CA 1
ATOM 775 C C . VAL A 1 97 ? -12.904 9.025 18.17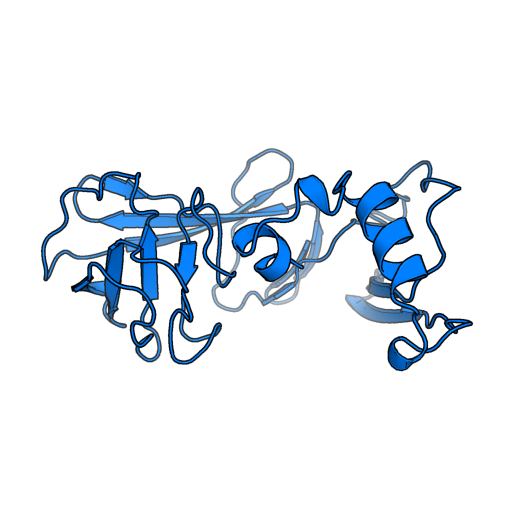5 1.00 85.75 97 VAL A C 1
ATOM 777 O O . VAL A 1 97 ? -13.618 9.136 17.184 1.00 85.75 97 VAL A O 1
ATOM 780 N N . VAL A 1 98 ? -12.496 7.860 18.670 1.00 89.25 98 VAL A N 1
ATOM 781 C CA . VAL A 1 98 ? -12.834 6.538 18.139 1.00 89.25 98 VAL A CA 1
ATOM 782 C C . VAL A 1 98 ? -13.197 5.647 19.315 1.00 89.25 98 VAL A C 1
ATOM 784 O O . VAL A 1 98 ? -12.529 5.685 20.351 1.00 89.25 98 VAL A O 1
ATOM 787 N N . ASN A 1 99 ? -14.241 4.845 19.152 1.00 91.88 99 ASN A N 1
ATOM 788 C CA . ASN A 1 99 ? -14.683 3.860 20.123 1.00 91.88 99 ASN A CA 1
ATOM 789 C C . ASN A 1 99 ? -14.492 2.444 19.580 1.00 91.88 99 ASN A C 1
ATOM 791 O O . ASN A 1 99 ? -14.508 2.191 18.375 1.00 91.88 99 ASN A O 1
ATOM 795 N N . ILE A 1 100 ? -14.351 1.493 20.499 1.00 94.31 100 ILE A N 1
ATOM 796 C CA . ILE A 1 100 ? -14.461 0.073 20.162 1.00 94.31 100 ILE A CA 1
ATOM 797 C C . ILE A 1 100 ? -15.862 -0.171 19.583 1.00 94.31 100 ILE A C 1
ATOM 799 O O . ILE A 1 100 ? -16.848 0.352 20.105 1.00 94.31 100 ILE A O 1
ATOM 803 N N . ASN A 1 101 ? -15.937 -1.001 18.544 1.00 95.50 101 ASN A N 1
ATOM 804 C CA . ASN A 1 101 ? -17.109 -1.290 17.713 1.00 95.50 101 ASN A CA 1
ATOM 805 C C . ASN A 1 101 ? -17.485 -0.220 16.678 1.00 95.50 101 ASN A C 1
ATOM 807 O O . ASN A 1 101 ? -18.462 -0.419 15.952 1.00 95.50 101 ASN A O 1
ATOM 811 N N . ASP A 1 102 ? -16.719 0.866 16.546 1.00 94.88 102 ASP A N 1
ATOM 812 C CA . ASP A 1 102 ? -16.921 1.791 15.432 1.00 94.88 102 ASP A CA 1
ATOM 813 C C . ASP A 1 102 ? -16.636 1.086 14.098 1.00 94.88 102 ASP A C 1
ATOM 815 O O . ASP A 1 102 ? -15.652 0.351 13.953 1.00 94.88 102 ASP A O 1
ATOM 819 N N . SER A 1 103 ? -17.496 1.327 13.105 1.00 95.56 103 SER A N 1
ATOM 820 C CA . SER A 1 103 ? -17.258 0.845 11.747 1.00 95.56 103 SER A CA 1
ATOM 821 C C . SER A 1 103 ? -16.219 1.707 11.049 1.00 95.56 103 SER A C 1
ATOM 823 O O . SER A 1 103 ? -16.288 2.939 11.089 1.00 95.56 103 SER A O 1
ATOM 825 N N . VAL A 1 104 ? -15.328 1.051 10.325 1.00 95.81 104 VAL A N 1
ATOM 826 C CA . VAL A 1 104 ? -14.312 1.669 9.489 1.00 95.81 104 VAL A CA 1
ATOM 827 C C . VAL A 1 104 ? -14.677 1.462 8.028 1.00 95.81 104 VAL A C 1
ATOM 829 O O . VAL A 1 104 ? -15.087 0.384 7.609 1.00 95.81 104 VAL A O 1
ATOM 832 N N . LYS A 1 105 ? -14.481 2.489 7.212 1.00 95.94 105 LYS A N 1
ATOM 833 C CA . LYS A 1 105 ? -14.535 2.368 5.758 1.00 95.94 105 LYS A CA 1
ATOM 834 C C . LYS A 1 105 ? -13.161 2.678 5.190 1.00 95.94 105 LYS A C 1
ATOM 836 O O . LYS A 1 105 ? -12.631 3.770 5.373 1.00 95.94 105 LYS A O 1
ATOM 841 N N . LEU A 1 106 ? -12.582 1.694 4.512 1.00 93.81 106 LEU A N 1
ATOM 842 C CA . LEU A 1 106 ? -11.300 1.816 3.830 1.00 93.81 106 LEU A CA 1
ATOM 843 C C . LEU A 1 106 ? -11.539 2.211 2.372 1.00 93.81 106 LEU A C 1
ATOM 845 O O . LEU A 1 106 ? -12.192 1.477 1.631 1.00 93.81 106 LEU A O 1
ATOM 849 N N . ASN A 1 107 ? -10.970 3.337 1.951 1.00 92.50 107 ASN A N 1
ATOM 850 C CA . ASN A 1 107 ? -10.964 3.758 0.557 1.00 92.50 107 ASN A CA 1
ATOM 851 C C . ASN A 1 107 ? -9.548 3.650 -0.014 1.00 92.50 107 ASN A C 1
ATOM 853 O O . ASN A 1 107 ? -8.571 4.093 0.596 1.00 92.50 107 ASN A O 1
ATOM 857 N N . LEU A 1 108 ? -9.458 3.085 -1.215 1.00 91.00 108 LEU A N 1
ATOM 858 C CA . LEU A 1 108 ? -8.239 2.997 -2.007 1.00 91.00 108 LEU A CA 1
ATOM 859 C C . LEU A 1 108 ? -8.480 3.719 -3.331 1.00 91.00 108 LEU A C 1
ATOM 861 O O . LEU A 1 108 ? -9.263 3.258 -4.159 1.00 91.00 108 LEU A O 1
ATOM 865 N N . GLU A 1 109 ? -7.808 4.847 -3.523 1.00 92.19 109 GLU A N 1
ATOM 866 C CA . GLU A 1 109 ? -7.919 5.668 -4.726 1.00 92.19 109 GLU A CA 1
ATOM 867 C C . GLU A 1 109 ? -6.612 5.610 -5.519 1.00 92.19 109 GLU A C 1
ATOM 869 O O . GLU A 1 109 ? -5.528 5.869 -4.990 1.00 92.19 109 GLU A O 1
ATOM 874 N N . PHE A 1 110 ? -6.714 5.303 -6.809 1.00 91.94 110 PHE A N 1
ATOM 875 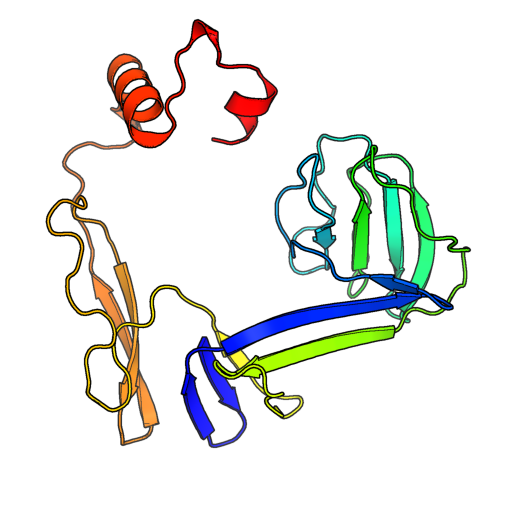C CA . PHE A 1 110 ? -5.617 5.459 -7.758 1.00 91.94 110 PHE A CA 1
ATOM 876 C C . PHE A 1 110 ? -5.778 6.806 -8.446 1.00 91.94 110 PHE A C 1
ATOM 878 O O . PHE A 1 110 ? -6.864 7.126 -8.920 1.00 91.94 110 PHE A O 1
ATOM 885 N N . ILE A 1 111 ? -4.718 7.604 -8.486 1.00 92.56 111 ILE A N 1
ATOM 886 C CA . ILE A 1 111 ? -4.770 8.983 -8.968 1.00 92.56 111 ILE A CA 1
ATOM 887 C C . ILE A 1 111 ? -3.735 9.145 -10.077 1.00 92.56 111 ILE A C 1
ATOM 889 O O . ILE A 1 111 ? -2.580 8.745 -9.915 1.00 92.56 111 ILE A O 1
ATOM 893 N N . ASP A 1 112 ? -4.134 9.704 -11.216 1.00 90.50 112 ASP A N 1
ATOM 894 C CA . ASP A 1 112 ? -3.218 9.986 -12.317 1.00 90.50 112 ASP A CA 1
ATOM 895 C C . ASP A 1 112 ? -2.313 11.199 -12.034 1.00 90.50 112 ASP A C 1
ATOM 897 O O . ASP A 1 112 ? -2.395 11.870 -11.002 1.00 90.50 112 ASP A O 1
ATOM 901 N N . LYS A 1 113 ? -1.408 11.488 -12.970 1.00 86.69 113 LYS A N 1
ATOM 902 C CA . LYS A 1 113 ? -0.482 12.627 -12.886 1.00 86.69 113 LYS A CA 1
ATOM 903 C C . LYS A 1 113 ? -1.169 13.996 -12.769 1.00 86.69 113 LYS A C 1
ATOM 905 O O . LYS A 1 113 ? -0.516 14.932 -12.316 1.00 86.69 113 LYS A O 1
ATOM 910 N N . ASP A 1 114 ? -2.426 14.105 -13.195 1.00 90.69 114 ASP A N 1
ATOM 911 C CA . ASP A 1 114 ? -3.212 15.339 -13.231 1.00 90.69 114 ASP A CA 1
ATOM 912 C C . ASP A 1 114 ? -4.174 15.420 -12.027 1.00 90.69 114 ASP A C 1
ATOM 914 O O . ASP A 1 114 ? -4.980 16.345 -11.933 1.00 90.69 114 ASP A O 1
ATOM 918 N N . GLY A 1 115 ? -4.088 14.469 -11.089 1.00 89.69 115 GLY A N 1
ATOM 919 C CA . GLY A 1 115 ? -4.913 14.433 -9.884 1.00 89.69 115 GLY A CA 1
ATOM 920 C C . GLY A 1 115 ? -6.286 13.786 -10.079 1.00 89.69 115 GLY A C 1
ATOM 921 O O . GLY A 1 115 ? -7.124 13.880 -9.183 1.00 89.69 115 GLY A O 1
ATOM 922 N N . LYS A 1 116 ? -6.551 13.145 -11.223 1.00 92.31 116 LYS A N 1
ATOM 923 C CA . LYS A 1 116 ? -7.858 12.544 -11.519 1.00 92.31 116 LYS A CA 1
ATOM 924 C C . LYS A 1 116 ? -7.918 11.077 -11.080 1.00 92.31 116 LYS A C 1
ATOM 926 O O . LYS A 1 116 ? -6.920 10.366 -11.220 1.00 92.31 116 LYS A O 1
ATOM 931 N N . PRO A 1 117 ? -9.077 10.594 -10.594 1.00 92.06 117 PRO A N 1
ATOM 932 C CA . PRO A 1 117 ? -9.252 9.187 -10.252 1.00 92.06 117 PRO A CA 1
ATOM 933 C C . PRO A 1 117 ? -9.065 8.266 -11.463 1.00 92.06 117 PRO A C 1
ATOM 935 O O . PRO A 1 117 ? -9.610 8.513 -12.540 1.00 92.06 117 PRO A O 1
ATOM 938 N N . ILE A 1 118 ? -8.338 7.172 -11.260 1.00 92.31 118 ILE A N 1
ATOM 939 C CA . ILE A 1 118 ? -8.201 6.059 -12.194 1.00 92.31 118 ILE A CA 1
ATOM 940 C C . ILE A 1 118 ? -9.128 4.946 -11.712 1.00 92.31 118 ILE A C 1
ATOM 942 O O . ILE A 1 118 ? -8.931 4.377 -10.638 1.00 92.31 118 ILE A O 1
ATOM 946 N N . ASN A 1 119 ? -10.129 4.613 -12.523 1.00 91.25 119 ASN A N 1
ATOM 947 C CA . ASN A 1 119 ? -11.019 3.493 -12.243 1.00 91.25 119 ASN A CA 1
ATOM 948 C C . ASN A 1 119 ? -10.350 2.191 -12.684 1.00 91.25 119 ASN A C 1
ATOM 950 O O . ASN A 1 119 ? -10.061 2.021 -13.867 1.00 91.25 119 ASN A O 1
ATOM 954 N N . LEU A 1 120 ? -10.126 1.290 -11.730 1.00 90.88 120 LEU A N 1
ATOM 955 C CA . LEU A 1 120 ? -9.572 -0.040 -11.964 1.00 90.88 120 LEU A CA 1
ATOM 956 C C . LEU A 1 120 ? -10.605 -1.110 -11.606 1.00 90.88 120 LEU A C 1
ATOM 958 O O . LEU A 1 120 ? -11.424 -0.922 -10.702 1.00 90.88 120 LEU A O 1
ATOM 962 N N . SER A 1 121 ? -10.568 -2.245 -12.298 1.00 91.50 121 SER A N 1
ATOM 963 C CA . SER A 1 121 ? -11.385 -3.396 -11.928 1.00 91.50 121 SER A CA 1
ATOM 964 C C . SER A 1 121 ? -10.890 -4.034 -10.624 1.00 91.50 121 SER A C 1
ATOM 966 O O . SER A 1 121 ? -9.757 -3.838 -10.183 1.00 91.50 121 SER A O 1
ATOM 968 N N . LYS A 1 122 ? -11.733 -4.872 -10.009 1.00 87.19 122 LYS A N 1
ATOM 969 C CA . LYS A 1 122 ? -11.394 -5.592 -8.767 1.00 87.19 122 LYS A CA 1
ATOM 970 C C . LYS A 1 122 ? -10.247 -6.597 -8.927 1.00 87.19 122 LYS A C 1
ATOM 972 O O . LYS A 1 122 ? -9.724 -7.071 -7.926 1.00 87.19 122 LYS A O 1
ATOM 977 N N . THR A 1 123 ? -9.890 -6.947 -10.161 1.00 90.19 123 THR A N 1
ATOM 978 C CA . THR A 1 123 ? -8.813 -7.895 -10.480 1.00 90.19 123 THR A CA 1
ATOM 979 C C . THR A 1 123 ? -7.543 -7.202 -10.965 1.00 90.19 123 THR A C 1
ATOM 981 O O . THR A 1 123 ? -6.612 -7.876 -11.404 1.00 90.19 123 THR A O 1
ATOM 984 N N . ALA A 1 124 ? -7.498 -5.868 -10.919 1.00 91.75 124 ALA A N 1
ATOM 985 C CA . ALA A 1 124 ? -6.334 -5.115 -11.346 1.00 91.75 124 ALA A CA 1
ATOM 986 C C . ALA A 1 124 ? -5.107 -5.459 -10.491 1.00 91.75 124 ALA A C 1
ATOM 988 O O . ALA A 1 124 ? -5.168 -5.515 -9.263 1.00 91.75 124 ALA A O 1
ATOM 989 N N . SER A 1 125 ? -3.976 -5.650 -11.158 1.00 90.81 125 SER A N 1
ATOM 990 C CA . SER A 1 125 ? -2.662 -5.799 -10.541 1.00 90.81 125 SER A CA 1
ATOM 991 C C . SER A 1 125 ? -1.838 -4.551 -10.813 1.00 90.81 125 SER A C 1
ATOM 993 O O . SER A 1 125 ? -1.737 -4.088 -11.950 1.00 90.81 125 SER A O 1
ATOM 995 N N . VAL A 1 126 ? -1.235 -3.998 -9.764 1.00 90.06 126 VAL A N 1
ATOM 996 C CA . VAL A 1 126 ? -0.485 -2.744 -9.845 1.00 90.06 126 VAL A CA 1
ATOM 997 C C . VAL A 1 126 ? 0.910 -2.941 -9.274 1.00 90.06 126 VAL A C 1
ATOM 999 O O . VAL A 1 126 ? 1.071 -3.418 -8.155 1.00 90.06 126 VAL A O 1
ATOM 1002 N N . VAL A 1 127 ? 1.920 -2.534 -10.039 1.00 88.50 127 VAL A N 1
ATOM 1003 C CA . VAL A 1 127 ? 3.324 -2.545 -9.623 1.00 88.50 127 VAL A CA 1
ATOM 1004 C C . VAL A 1 127 ? 3.868 -1.123 -9.682 1.00 88.50 127 VAL A C 1
ATOM 1006 O O . VAL A 1 127 ? 3.789 -0.430 -10.704 1.00 88.50 127 VAL A O 1
ATOM 1009 N N . THR A 1 128 ? 4.432 -0.658 -8.574 1.00 84.38 128 THR A N 1
ATOM 1010 C CA . THR A 1 128 ? 5.090 0.646 -8.496 1.00 84.38 128 THR A CA 1
ATOM 1011 C C . THR A 1 128 ? 6.602 0.480 -8.607 1.00 84.38 128 THR A C 1
ATOM 1013 O O . THR A 1 128 ? 7.174 -0.554 -8.283 1.00 84.38 128 THR A O 1
ATOM 1016 N N . GLY A 1 129 ? 7.253 1.507 -9.138 1.00 80.56 129 GLY A N 1
ATOM 1017 C CA . GLY A 1 129 ? 8.692 1.553 -9.334 1.00 80.56 129 GLY A CA 1
ATOM 1018 C C . GLY A 1 129 ? 9.091 2.981 -9.662 1.00 80.56 129 GLY A C 1
ATOM 1019 O O . GLY A 1 129 ? 8.291 3.735 -10.232 1.00 80.56 129 GLY A O 1
ATOM 1020 N N . ILE A 1 130 ? 10.301 3.359 -9.268 1.00 79.25 130 ILE A N 1
ATOM 1021 C CA . ILE A 1 130 ? 10.843 4.698 -9.475 1.00 79.25 130 ILE A CA 1
ATOM 1022 C C . ILE A 1 130 ? 12.250 4.617 -10.081 1.00 79.25 130 ILE A C 1
ATOM 1024 O O . ILE A 1 130 ? 13.021 3.740 -9.691 1.00 79.25 130 ILE A O 1
ATOM 1028 N N . PRO A 1 131 ? 12.621 5.544 -10.980 1.00 82.38 131 PRO A N 1
ATOM 1029 C CA . PRO A 1 131 ? 11.760 6.494 -11.697 1.00 82.38 131 PRO A CA 1
ATOM 1030 C C . PRO A 1 131 ? 11.097 5.871 -12.949 1.00 82.38 131 PRO A C 1
ATOM 1032 O O . PRO A 1 131 ? 11.485 4.803 -13.415 1.00 82.38 131 PRO A O 1
ATOM 1035 N N . LEU A 1 132 ? 10.099 6.555 -13.524 1.00 83.56 132 LEU A N 1
ATOM 1036 C CA . LEU A 1 132 ? 9.571 6.215 -14.853 1.00 83.56 132 LEU A CA 1
ATOM 1037 C C . LEU A 1 132 ? 10.610 6.591 -15.920 1.00 83.56 132 LEU A C 1
ATOM 1039 O O . LEU A 1 132 ? 10.968 7.760 -16.017 1.00 83.56 132 LEU A O 1
ATOM 1043 N N . LEU A 1 133 ? 11.081 5.615 -16.702 1.00 85.00 133 LEU A N 1
ATOM 1044 C CA . LEU A 1 133 ? 12.182 5.810 -17.659 1.00 85.00 133 LEU A CA 1
ATOM 1045 C C . LEU A 1 133 ? 11.700 6.231 -19.055 1.00 85.00 133 LEU A C 1
ATOM 1047 O O . LEU A 1 133 ? 12.210 7.194 -19.623 1.00 85.00 133 LEU A O 1
ATOM 1051 N N . VAL A 1 134 ? 10.718 5.509 -19.602 1.00 82.12 134 VAL A N 1
ATOM 1052 C CA . VAL A 1 134 ? 10.218 5.674 -20.975 1.00 82.12 134 VAL A CA 1
ATOM 1053 C C . VAL A 1 134 ? 8.695 5.672 -20.962 1.00 82.12 134 VAL A C 1
ATOM 1055 O O . VAL A 1 134 ? 8.081 4.851 -20.279 1.00 82.12 134 VAL A O 1
ATOM 1058 N N . GLN A 1 135 ? 8.086 6.570 -21.731 1.00 82.88 135 GLN A N 1
ATOM 1059 C CA . GLN A 1 135 ? 6.643 6.638 -21.932 1.00 82.88 135 GLN A CA 1
ATOM 1060 C C . GLN A 1 135 ? 6.348 7.062 -23.371 1.00 82.88 135 GLN A C 1
ATOM 1062 O O . GLN A 1 135 ? 6.929 8.029 -23.857 1.00 82.88 135 GLN A O 1
ATOM 1067 N N . ASN A 1 136 ? 5.442 6.351 -24.048 1.00 82.44 136 ASN A N 1
ATOM 1068 C CA . ASN A 1 136 ? 5.082 6.604 -25.451 1.00 82.44 136 ASN A CA 1
ATOM 1069 C C . ASN A 1 136 ? 6.320 6.710 -26.364 1.00 82.44 136 ASN A C 1
ATOM 1071 O O . ASN A 1 136 ? 6.462 7.669 -27.120 1.00 82.44 136 ASN A O 1
ATOM 1075 N N . ASP A 1 137 ? 7.252 5.763 -26.197 1.00 80.62 137 ASP A N 1
ATOM 1076 C CA . ASP A 1 137 ? 8.548 5.681 -26.889 1.00 80.62 137 ASP A CA 1
ATOM 1077 C C . ASP A 1 137 ? 9.454 6.922 -26.762 1.00 80.62 137 ASP A C 1
ATOM 1079 O O . ASP A 1 137 ? 10.426 7.076 -27.501 1.00 80.62 137 ASP A O 1
ATOM 1083 N N . LYS A 1 138 ? 9.187 7.789 -25.779 1.00 82.88 138 LYS A N 1
ATOM 1084 C CA . LYS A 1 138 ? 10.037 8.926 -25.421 1.00 82.88 138 LYS A CA 1
ATOM 1085 C C . LYS A 1 138 ? 10.664 8.710 -24.051 1.00 82.88 138 LYS A C 1
ATOM 1087 O O . LYS A 1 138 ? 10.005 8.235 -23.123 1.00 82.88 138 LYS A O 1
ATOM 1092 N N . ASN A 1 139 ? 11.932 9.087 -23.917 1.00 82.88 139 ASN A N 1
ATOM 1093 C CA . ASN A 1 139 ? 12.571 9.175 -22.608 1.00 82.88 139 ASN A CA 1
ATOM 1094 C C . ASN A 1 139 ? 11.836 10.228 -21.771 1.00 82.88 139 ASN A C 1
ATOM 1096 O O . ASN A 1 139 ? 11.524 11.310 -22.259 1.00 82.88 139 ASN A O 1
ATOM 1100 N N . VAL A 1 140 ? 11.522 9.881 -20.525 1.00 81.62 140 VAL A N 1
ATOM 1101 C CA . VAL A 1 140 ? 10.869 10.792 -19.569 1.00 81.62 140 VAL A CA 1
ATOM 1102 C C . VAL A 1 140 ? 11.905 11.488 -18.685 1.00 81.62 140 VAL A C 1
ATOM 1104 O O . VAL A 1 140 ? 11.639 12.543 -18.116 1.00 81.62 140 VAL A O 1
ATOM 1107 N N . ILE A 1 141 ? 13.093 10.895 -18.564 1.00 71.88 141 ILE A N 1
ATOM 1108 C CA . ILE A 1 141 ? 14.209 11.447 -17.802 1.00 71.88 141 ILE A CA 1
ATOM 1109 C C . ILE A 1 141 ? 15.213 12.022 -18.789 1.00 71.88 141 ILE A C 1
ATOM 1111 O O . ILE A 1 141 ? 16.034 11.294 -19.348 1.00 71.88 141 ILE A O 1
ATOM 1115 N N . ASP A 1 142 ? 15.148 13.336 -18.963 1.00 53.78 142 ASP A N 1
ATOM 1116 C CA . ASP A 1 142 ? 16.173 14.107 -19.653 1.00 53.78 142 ASP A CA 1
ATOM 1117 C C . ASP A 1 142 ? 17.228 14.524 -18.617 1.00 53.78 142 ASP A C 1
ATOM 1119 O O . ASP A 1 142 ? 16.901 15.145 -17.608 1.00 53.78 142 ASP A O 1
ATOM 1123 N N . ASN A 1 143 ? 18.491 14.158 -18.849 1.00 55.19 143 ASN A N 1
ATOM 1124 C CA . ASN A 1 143 ? 19.645 14.338 -17.950 1.00 55.19 143 ASN A CA 1
ATOM 1125 C C . ASN A 1 143 ? 19.670 13.432 -16.702 1.00 55.19 143 ASN A C 1
ATOM 1127 O O . ASN A 1 143 ? 19.407 13.896 -15.586 1.00 55.19 143 ASN A O 1
ATOM 1131 N N . PRO A 1 144 ? 20.088 12.155 -16.829 1.00 59.59 144 PRO A N 1
ATOM 1132 C CA . PRO A 1 144 ? 20.564 11.417 -15.662 1.00 59.59 144 PRO A CA 1
ATOM 1133 C C . PRO A 1 144 ? 21.682 12.226 -14.990 1.00 59.59 144 PRO A C 1
ATOM 1135 O O . PRO A 1 144 ? 22.569 12.745 -15.671 1.00 59.59 144 PRO A O 1
ATOM 1138 N N . LYS A 1 145 ? 21.645 12.356 -13.658 1.00 57.94 145 LYS A N 1
ATOM 1139 C CA . LYS A 1 145 ? 22.754 12.958 -12.907 1.00 57.94 145 LYS A CA 1
ATOM 1140 C C . LYS A 1 145 ? 24.031 12.192 -13.268 1.00 57.94 145 LYS A C 1
ATOM 1142 O O . LYS A 1 145 ? 24.186 11.041 -12.880 1.00 57.94 145 LYS A O 1
ATOM 1147 N N . GLN A 1 146 ? 24.934 12.825 -14.019 1.00 52.34 146 GLN A N 1
ATOM 1148 C CA . GLN A 1 146 ? 26.140 12.180 -14.565 1.00 52.34 146 GLN A CA 1
ATOM 1149 C C . GLN A 1 146 ? 27.114 11.663 -13.490 1.00 52.34 146 GLN A C 1
ATOM 1151 O O . GLN A 1 146 ? 28.015 10.898 -13.814 1.00 52.34 146 GLN A O 1
ATOM 1156 N N . ASN A 1 147 ? 26.924 12.043 -12.222 1.00 57.75 147 ASN A N 1
ATOM 1157 C CA . ASN A 1 147 ? 27.826 11.720 -11.116 1.00 57.75 147 ASN A CA 1
ATOM 1158 C C . ASN A 1 147 ? 27.279 10.674 -10.131 1.00 57.75 147 ASN A C 1
ATOM 1160 O O . ASN A 1 147 ? 27.898 10.462 -9.087 1.00 57.75 147 ASN A O 1
ATOM 1164 N N . ASP A 1 148 ? 26.145 10.030 -10.420 1.00 63.94 148 ASP A N 1
ATOM 1165 C CA . ASP A 1 148 ? 25.677 8.933 -9.570 1.00 63.94 148 ASP A CA 1
ATOM 1166 C C . ASP A 1 148 ? 26.527 7.679 -9.814 1.00 63.94 148 ASP A C 1
ATOM 1168 O O . ASP A 1 148 ? 26.806 7.293 -10.952 1.00 63.94 148 ASP A O 1
ATOM 1172 N N . SER A 1 149 ? 26.948 7.030 -8.728 1.00 69.56 149 SER A N 1
ATOM 1173 C CA . SER A 1 149 ? 27.666 5.757 -8.794 1.00 69.56 149 SER A CA 1
ATOM 1174 C C . SER A 1 149 ? 26.848 4.722 -9.573 1.00 69.56 149 SER A C 1
ATOM 1176 O O . SER A 1 149 ? 25.629 4.628 -9.417 1.00 69.56 149 SER A O 1
ATOM 1178 N N . ALA A 1 150 ? 27.514 3.914 -10.399 1.00 77.94 150 ALA A N 1
ATOM 1179 C CA . ALA A 1 150 ? 26.855 2.803 -11.075 1.00 77.94 150 ALA A CA 1
ATOM 1180 C C . ALA A 1 150 ? 26.368 1.769 -10.047 1.00 77.94 150 ALA A C 1
ATOM 1182 O O . ALA A 1 150 ? 27.073 1.426 -9.096 1.00 77.94 150 ALA A O 1
ATOM 1183 N N . HIS A 1 151 ? 25.155 1.267 -10.246 1.00 81.81 151 HIS A N 1
ATOM 1184 C CA . HIS A 1 151 ? 24.494 0.324 -9.353 1.00 81.81 151 HIS A CA 1
ATOM 1185 C C . HIS A 1 151 ? 23.653 -0.651 -10.169 1.00 81.81 151 HIS A C 1
ATOM 1187 O O . HIS A 1 151 ? 23.200 -0.317 -11.264 1.00 81.81 151 HIS A O 1
ATOM 1193 N N . ALA A 1 152 ? 23.385 -1.823 -9.595 1.00 86.38 152 ALA A N 1
ATOM 1194 C CA . ALA A 1 152 ? 22.466 -2.782 -10.191 1.00 86.38 152 ALA A CA 1
ATOM 1195 C C . ALA A 1 152 ? 21.057 -2.173 -10.322 1.00 86.38 152 ALA A C 1
ATOM 1197 O O . ALA A 1 152 ? 20.623 -1.370 -9.481 1.00 86.38 152 ALA A O 1
ATOM 1198 N N . ARG A 1 153 ? 20.344 -2.530 -11.392 1.00 87.94 153 ARG A N 1
ATOM 1199 C CA . ARG A 1 153 ? 19.014 -2.000 -11.720 1.00 87.94 153 ARG A CA 1
ATOM 1200 C C . ARG A 1 153 ? 18.124 -3.094 -12.289 1.00 87.94 153 ARG A C 1
ATOM 1202 O O . ARG A 1 153 ? 18.582 -3.969 -13.015 1.00 87.94 153 ARG A O 1
ATOM 1209 N N . ILE A 1 154 ? 16.834 -2.981 -12.000 1.00 90.62 154 ILE A N 1
ATOM 1210 C CA . ILE A 1 154 ? 15.780 -3.761 -12.644 1.00 90.62 154 ILE A CA 1
ATOM 1211 C C . ILE A 1 154 ? 14.791 -2.768 -13.246 1.00 90.62 154 ILE A C 1
ATOM 1213 O O . ILE A 1 154 ? 14.461 -1.762 -12.617 1.00 90.62 154 ILE A O 1
ATOM 1217 N N . ALA A 1 155 ? 14.329 -3.036 -14.462 1.00 90.44 155 ALA A N 1
ATOM 1218 C CA . ALA A 1 155 ? 13.299 -2.249 -15.123 1.00 90.44 155 ALA A CA 1
ATOM 1219 C C . ALA A 1 155 ? 12.256 -3.162 -15.774 1.00 90.44 155 ALA A C 1
ATOM 1221 O O . ALA A 1 155 ? 12.564 -4.266 -16.220 1.00 90.44 155 ALA A O 1
ATOM 1222 N N . LEU A 1 156 ? 11.021 -2.670 -15.851 1.00 90.69 156 LEU A N 1
ATOM 1223 C CA . LEU A 1 156 ? 9.923 -3.312 -16.567 1.00 90.69 156 LEU A CA 1
ATOM 1224 C C . LEU A 1 156 ? 9.531 -2.439 -17.759 1.00 90.69 156 LEU A C 1
ATOM 1226 O O . LEU A 1 156 ? 9.372 -1.226 -17.614 1.00 90.69 156 LEU A O 1
ATOM 1230 N N . ARG A 1 157 ? 9.349 -3.057 -18.927 1.00 88.31 157 ARG A N 1
ATOM 1231 C CA . ARG A 1 157 ? 8.826 -2.409 -20.137 1.00 88.31 157 ARG A CA 1
ATOM 1232 C C . ARG A 1 157 ? 7.655 -3.212 -20.688 1.00 88.31 157 ARG A C 1
ATOM 1234 O O . ARG A 1 157 ? 7.656 -4.433 -20.614 1.00 88.31 157 ARG A O 1
ATOM 1241 N N . VAL A 1 158 ? 6.699 -2.519 -21.294 1.00 89.44 158 VAL A N 1
ATOM 1242 C CA . VAL A 1 158 ? 5.607 -3.120 -22.068 1.00 89.44 158 VAL A CA 1
ATOM 1243 C C . VAL A 1 158 ? 5.827 -2.756 -23.535 1.00 89.44 158 VAL A C 1
ATOM 1245 O O . VAL A 1 158 ? 6.100 -1.595 -23.846 1.00 89.44 158 VAL A O 1
ATOM 1248 N N . ARG A 1 159 ? 5.812 -3.753 -24.421 1.00 88.31 159 ARG A N 1
ATOM 1249 C CA . ARG A 1 159 ? 5.906 -3.567 -25.878 1.00 88.31 159 ARG A CA 1
ATOM 1250 C C . ARG A 1 159 ? 4.524 -3.296 -26.481 1.00 88.31 159 ARG A C 1
ATOM 1252 O O . ARG A 1 159 ? 3.507 -3.582 -25.859 1.00 88.31 159 ARG A O 1
ATOM 1259 N N . ASN A 1 160 ? 4.497 -2.806 -27.721 1.00 85.69 160 ASN A N 1
ATOM 1260 C CA . ASN A 1 160 ? 3.251 -2.518 -28.448 1.00 85.69 160 ASN A CA 1
ATOM 1261 C C . ASN A 1 160 ? 2.388 -3.766 -28.702 1.00 85.69 160 ASN A C 1
ATOM 1263 O O . ASN A 1 160 ? 1.185 -3.642 -28.891 1.00 85.69 160 ASN A O 1
ATOM 1267 N N . ASP A 1 161 ? 2.989 -4.958 -28.688 1.00 88.31 161 ASP A N 1
ATOM 1268 C CA . ASP A 1 161 ? 2.296 -6.248 -28.793 1.00 88.31 161 ASP A CA 1
ATOM 1269 C C . ASP A 1 161 ? 1.762 -6.769 -27.440 1.00 88.31 161 ASP A C 1
ATOM 1271 O O . ASP A 1 161 ? 1.247 -7.881 -27.366 1.00 88.31 161 ASP A O 1
ATOM 1275 N N . GLY A 1 162 ? 1.897 -5.989 -26.361 1.00 86.25 162 GLY A N 1
ATOM 1276 C CA . GLY A 1 162 ? 1.483 -6.364 -25.007 1.00 86.25 162 GLY A CA 1
ATOM 1277 C C . GLY A 1 162 ? 2.509 -7.196 -24.231 1.00 86.25 162 GLY A C 1
ATOM 1278 O O . GLY A 1 162 ? 2.302 -7.469 -23.050 1.00 86.25 162 GLY A O 1
ATOM 1279 N N . THR A 1 163 ? 3.643 -7.567 -24.834 1.00 90.00 163 THR A N 1
ATOM 1280 C CA . THR A 1 163 ? 4.684 -8.344 -24.148 1.00 90.00 163 THR A CA 1
ATOM 1281 C C . THR A 1 163 ? 5.336 -7.527 -23.032 1.00 90.00 163 THR A C 1
ATOM 1283 O O . THR A 1 163 ? 5.861 -6.432 -23.270 1.00 90.00 163 THR A O 1
ATOM 1286 N N . ILE A 1 164 ? 5.379 -8.089 -21.820 1.00 89.81 164 ILE A N 1
ATOM 1287 C CA . ILE A 1 164 ? 6.131 -7.534 -20.688 1.00 89.81 164 ILE A CA 1
ATOM 1288 C C . ILE A 1 164 ? 7.584 -8.013 -20.770 1.00 89.81 164 ILE A C 1
ATOM 1290 O O . ILE A 1 164 ? 7.862 -9.208 -20.822 1.00 89.81 164 ILE A O 1
ATOM 1294 N N . VAL A 1 165 ? 8.522 -7.071 -20.752 1.00 91.06 165 VAL A N 1
ATOM 1295 C CA . VAL A 1 165 ? 9.965 -7.317 -20.741 1.00 91.06 165 VAL A CA 1
ATOM 1296 C C . VAL A 1 165 ? 10.523 -6.920 -19.381 1.00 91.06 165 VAL A C 1
ATOM 1298 O O . VAL A 1 165 ? 10.360 -5.777 -18.950 1.00 91.06 165 VAL A O 1
ATOM 1301 N N . ILE A 1 166 ? 11.221 -7.855 -18.739 1.00 92.62 166 ILE A N 1
ATOM 1302 C CA . ILE A 1 166 ? 11.977 -7.619 -17.508 1.00 92.62 166 ILE A CA 1
ATOM 1303 C C . ILE A 1 166 ? 13.445 -7.452 -17.887 1.00 92.62 166 ILE A C 1
ATOM 1305 O O . ILE A 1 166 ? 14.039 -8.340 -18.494 1.00 92.62 166 ILE A O 1
ATOM 1309 N N . VAL A 1 167 ? 14.020 -6.304 -17.549 1.00 92.00 167 VAL A N 1
ATOM 1310 C CA . VAL A 1 167 ? 15.433 -5.998 -17.777 1.00 92.00 167 VAL A CA 1
ATOM 1311 C C . VAL A 1 167 ? 16.142 -6.023 -16.436 1.00 92.00 167 VAL A C 1
ATOM 1313 O O . VAL A 1 167 ? 15.749 -5.303 -15.521 1.00 92.00 167 VAL A O 1
ATOM 1316 N N . VAL A 1 168 ? 17.196 -6.826 -16.335 1.00 92.06 168 VAL A N 1
ATOM 1317 C CA . VAL A 1 168 ? 18.069 -6.900 -15.162 1.00 92.06 168 VAL A CA 1
ATOM 1318 C C . VAL A 1 168 ? 19.467 -6.489 -15.599 1.00 92.06 168 VAL A C 1
ATOM 1320 O O . VAL A 1 168 ? 20.011 -7.044 -16.551 1.00 92.06 168 VAL A O 1
ATOM 1323 N N . VAL A 1 169 ? 20.028 -5.492 -14.923 1.00 89.12 169 VAL A N 1
ATOM 1324 C CA . VAL A 1 169 ? 21.404 -5.033 -15.117 1.00 89.12 169 VAL A CA 1
ATOM 1325 C C . VAL A 1 169 ? 22.137 -5.214 -13.801 1.00 89.12 169 VAL A C 1
ATOM 1327 O O . VAL A 1 169 ? 21.796 -4.589 -12.794 1.00 89.12 169 VAL A O 1
ATOM 1330 N N . GLU A 1 170 ? 23.144 -6.074 -13.808 1.00 88.06 170 GLU A N 1
ATOM 1331 C CA . GLU A 1 170 ? 23.983 -6.328 -12.644 1.00 88.06 170 GLU A CA 1
ATOM 1332 C C . GLU A 1 170 ? 25.124 -5.311 -12.559 1.00 88.06 170 GLU A C 1
ATOM 1334 O O . GLU A 1 170 ? 25.622 -4.815 -13.569 1.00 88.06 170 GLU A O 1
ATOM 1339 N N . GLN A 1 171 ? 25.558 -5.013 -11.335 1.00 84.75 171 GLN A N 1
ATOM 1340 C CA . GLN A 1 171 ? 26.755 -4.221 -11.076 1.00 84.75 171 GLN A CA 1
ATOM 1341 C C . GLN A 1 171 ? 27.738 -5.078 -10.292 1.00 84.75 171 GLN A C 1
ATOM 1343 O O . GLN A 1 171 ? 27.424 -5.553 -9.201 1.00 84.75 171 GLN A O 1
ATOM 1348 N N . ILE A 1 172 ? 28.954 -5.214 -10.817 1.00 81.56 172 ILE A N 1
ATOM 1349 C CA . ILE A 1 172 ? 30.058 -5.809 -10.067 1.00 81.56 172 ILE A CA 1
ATOM 1350 C C . ILE A 1 172 ? 30.577 -4.742 -9.103 1.00 81.56 172 ILE A C 1
ATOM 1352 O O . ILE A 1 172 ? 31.156 -3.728 -9.508 1.00 81.56 172 ILE A O 1
ATOM 1356 N N . TYR A 1 173 ? 30.332 -4.953 -7.815 1.00 78.88 173 TYR A N 1
ATOM 1357 C CA . TYR A 1 173 ? 30.857 -4.097 -6.760 1.00 78.88 173 TYR A CA 1
ATOM 1358 C C . TYR A 1 173 ? 32.306 -4.494 -6.473 1.00 78.88 173 TYR A C 1
ATOM 1360 O O . TYR A 1 173 ? 32.597 -5.652 -6.190 1.00 78.88 173 TYR A O 1
ATOM 1368 N N . LYS A 1 174 ? 33.230 -3.527 -6.549 1.00 76.06 174 LYS A N 1
ATOM 1369 C CA . LYS A 1 174 ? 34.674 -3.769 -6.357 1.00 76.06 174 LYS A CA 1
ATOM 1370 C C . LYS A 1 174 ? 35.048 -4.201 -4.933 1.00 76.06 174 LYS A C 1
ATOM 1372 O O . LYS A 1 174 ? 36.154 -4.682 -4.726 1.00 76.06 174 LYS A O 1
ATOM 1377 N N . GLN A 1 175 ? 34.161 -3.992 -3.963 1.00 76.25 175 GLN A N 1
ATOM 1378 C CA . GLN A 1 175 ? 34.383 -4.296 -2.553 1.00 76.25 175 GLN A CA 1
ATOM 1379 C C . GLN A 1 175 ? 33.142 -4.998 -2.002 1.00 76.25 175 GLN A C 1
ATOM 1381 O O . GLN A 1 175 ? 32.019 -4.546 -2.239 1.00 76.25 175 GLN A O 1
ATOM 1386 N N . HIS A 1 176 ? 33.339 -6.100 -1.277 1.00 75.00 176 HIS A N 1
ATOM 1387 C CA . HIS A 1 176 ? 32.248 -6.801 -0.612 1.00 75.00 176 HIS A CA 1
ATOM 1388 C C . HIS A 1 176 ? 31.797 -6.009 0.625 1.00 75.00 176 HIS A C 1
ATOM 1390 O O . HIS A 1 176 ? 32.612 -5.379 1.297 1.00 75.00 176 HIS A O 1
ATOM 1396 N N . ILE A 1 177 ? 30.505 -6.054 0.970 1.00 71.25 177 ILE A N 1
ATOM 1397 C CA . ILE A 1 177 ? 29.958 -5.240 2.073 1.00 71.25 177 ILE A CA 1
ATOM 1398 C C . ILE A 1 177 ? 30.609 -5.563 3.429 1.00 71.25 177 ILE A C 1
ATOM 1400 O O . ILE A 1 177 ? 30.787 -4.684 4.265 1.00 71.25 177 ILE A O 1
ATOM 1404 N N . LYS A 1 178 ? 31.030 -6.822 3.610 1.00 74.25 178 LYS A N 1
ATOM 1405 C CA . LYS A 1 178 ? 31.759 -7.298 4.801 1.00 74.25 178 LYS A CA 1
ATOM 1406 C C . LYS A 1 178 ? 33.165 -6.705 4.929 1.00 74.25 178 LYS A C 1
ATOM 1408 O O . LYS A 1 178 ? 33.702 -6.681 6.029 1.00 74.25 178 LYS A O 1
ATOM 1413 N N . ASP A 1 179 ? 33.730 -6.209 3.832 1.00 80.62 179 ASP A N 1
ATOM 1414 C CA . ASP A 1 179 ? 35.087 -5.663 3.791 1.00 80.62 179 ASP A CA 1
ATOM 1415 C C . ASP A 1 179 ? 35.095 -4.139 3.967 1.00 80.62 179 ASP A C 1
ATOM 1417 O O . ASP A 1 179 ? 36.158 -3.514 3.908 1.00 80.62 179 ASP A O 1
ATOM 1421 N N . ILE A 1 180 ? 33.922 -3.515 4.146 1.00 79.31 180 ILE A N 1
ATOM 1422 C CA . ILE A 1 180 ? 33.808 -2.079 4.394 1.00 79.31 180 ILE A CA 1
ATOM 1423 C C . ILE A 1 180 ? 34.359 -1.782 5.789 1.00 79.31 180 ILE A C 1
ATOM 1425 O O . ILE A 1 180 ? 33.835 -2.232 6.807 1.00 79.31 180 ILE A O 1
ATOM 1429 N N . LYS A 1 181 ? 35.419 -0.975 5.841 1.00 82.12 181 LYS A N 1
ATOM 1430 C CA . LYS A 1 181 ? 36.021 -0.538 7.103 1.00 82.12 181 LYS A CA 1
ATOM 1431 C C . LYS A 1 181 ? 35.171 0.543 7.762 1.00 82.12 181 LYS A C 1
ATOM 1433 O O . LYS A 1 181 ? 34.559 1.368 7.085 1.00 82.12 181 LYS A O 1
ATOM 1438 N N . LEU A 1 182 ? 35.228 0.623 9.091 1.00 76.25 182 LEU A N 1
ATOM 1439 C CA . LEU A 1 182 ? 34.514 1.637 9.875 1.00 76.25 182 LEU A CA 1
ATOM 1440 C C . LEU A 1 182 ? 34.800 3.075 9.403 1.00 76.25 182 LEU A C 1
ATOM 1442 O O . LEU A 1 182 ? 33.904 3.912 9.391 1.00 76.25 182 LEU A O 1
ATOM 1446 N N . GLU A 1 183 ? 36.022 3.374 8.964 1.00 77.12 183 GLU A N 1
ATOM 1447 C CA . GLU A 1 183 ? 36.378 4.687 8.404 1.00 77.12 183 GLU A CA 1
ATOM 1448 C C . GLU A 1 183 ? 35.645 5.000 7.095 1.00 77.12 183 GLU A C 1
ATOM 1450 O O . GLU A 1 183 ? 35.222 6.136 6.875 1.00 77.12 183 GLU A O 1
ATOM 1455 N N . GLN A 1 184 ? 35.432 3.990 6.249 1.00 74.81 184 GLN A N 1
ATOM 1456 C CA . GLN A 1 184 ? 34.646 4.132 5.026 1.00 74.81 184 GLN A CA 1
ATOM 1457 C C . GLN A 1 184 ? 33.167 4.349 5.369 1.00 74.81 184 GLN A C 1
ATOM 1459 O O . GLN A 1 184 ? 32.550 5.250 4.806 1.00 74.81 184 GLN A O 1
ATOM 1464 N N . VAL A 1 185 ? 32.626 3.620 6.358 1.00 74.69 185 VAL A N 1
ATOM 1465 C CA . VAL A 1 185 ? 31.269 3.863 6.887 1.00 74.69 185 VAL A CA 1
ATOM 1466 C C . VAL A 1 185 ? 31.135 5.306 7.385 1.00 74.69 185 VAL A C 1
ATOM 1468 O O . VAL A 1 185 ? 30.194 6.001 7.011 1.00 74.69 185 VAL A O 1
ATOM 1471 N N . ARG A 1 186 ? 32.110 5.803 8.159 1.00 72.19 186 ARG A N 1
ATOM 1472 C CA . ARG A 1 186 ? 32.135 7.194 8.650 1.00 72.19 186 ARG A CA 1
ATOM 1473 C C . ARG A 1 186 ? 32.128 8.210 7.508 1.00 72.19 186 ARG A C 1
ATOM 1475 O O . ARG A 1 186 ? 31.400 9.197 7.574 1.00 72.19 186 ARG A O 1
ATOM 1482 N N . SER A 1 187 ? 32.927 7.972 6.469 1.00 76.44 187 SER A N 1
ATOM 1483 C CA . SER A 1 187 ? 32.983 8.838 5.289 1.00 76.44 187 SER A CA 1
ATOM 1484 C C . SER A 1 187 ? 31.639 8.880 4.551 1.00 76.44 187 SER A C 1
ATOM 1486 O O . SER A 1 187 ? 31.147 9.964 4.235 1.00 76.44 187 SER A O 1
ATOM 1488 N N . ILE A 1 188 ? 31.003 7.718 4.361 1.00 76.12 188 ILE A N 1
ATOM 1489 C CA . ILE A 1 188 ? 29.691 7.594 3.709 1.00 76.12 188 ILE A CA 1
ATOM 1490 C C . ILE A 1 188 ? 28.611 8.316 4.519 1.00 76.12 188 ILE A C 1
ATOM 1492 O O . ILE A 1 188 ? 27.889 9.140 3.964 1.00 76.12 188 ILE A O 1
ATOM 1496 N N . LEU A 1 189 ? 28.528 8.076 5.832 1.00 72.19 189 LEU A N 1
ATOM 1497 C CA . LEU A 1 189 ? 27.531 8.718 6.699 1.00 72.19 189 LEU A CA 1
ATOM 1498 C C . LEU A 1 189 ? 27.664 10.244 6.702 1.00 72.19 189 LEU A C 1
ATOM 1500 O O . LEU A 1 189 ? 26.661 10.960 6.632 1.00 72.19 189 LEU A O 1
ATOM 1504 N N . ARG A 1 190 ? 28.900 10.751 6.705 1.00 76.38 190 ARG A N 1
ATOM 1505 C CA . ARG A 1 190 ? 29.163 12.188 6.621 1.00 76.38 190 ARG A CA 1
ATOM 1506 C C . ARG A 1 190 ? 28.762 12.766 5.263 1.00 76.38 190 ARG A C 1
ATOM 1508 O O . ARG A 1 190 ? 28.183 13.846 5.225 1.00 76.38 190 ARG A O 1
ATOM 1515 N N . LYS A 1 191 ? 29.065 12.071 4.163 1.00 76.12 191 LYS A N 1
ATOM 1516 C CA . LYS A 1 191 ? 28.808 12.545 2.794 1.00 76.12 191 LYS A CA 1
ATOM 1517 C C . LYS A 1 191 ? 27.326 12.485 2.413 1.00 76.12 191 LYS A C 1
ATOM 1519 O O . LYS A 1 191 ? 26.799 13.459 1.893 1.00 76.12 191 LYS A O 1
ATOM 1524 N N . GLU A 1 192 ? 26.670 11.358 2.673 1.00 72.81 192 GLU A N 1
ATOM 1525 C CA . GLU A 1 192 ? 25.318 11.068 2.171 1.00 72.81 192 GLU A CA 1
ATOM 1526 C C . GLU A 1 192 ? 24.212 11.535 3.124 1.00 72.81 192 GLU A C 1
ATOM 1528 O O . GLU A 1 192 ? 23.097 11.833 2.696 1.00 72.81 192 GLU A O 1
ATOM 1533 N N . LYS A 1 193 ? 24.496 11.587 4.431 1.00 65.88 193 LYS A N 1
ATOM 1534 C CA . LYS A 1 193 ? 23.503 11.929 5.462 1.00 65.88 193 LYS A CA 1
ATOM 1535 C C . LYS A 1 193 ? 23.879 13.159 6.286 1.00 65.88 193 LYS A C 1
ATOM 1537 O O . LYS A 1 193 ? 23.082 13.586 7.115 1.00 65.88 193 LYS A O 1
ATOM 1542 N N . GLY A 1 194 ? 25.070 13.731 6.085 1.00 68.00 194 GLY A N 1
ATOM 1543 C CA . GLY A 1 194 ? 25.555 14.861 6.882 1.00 68.00 194 GLY A CA 1
ATOM 1544 C C . GLY A 1 194 ? 25.783 14.520 8.360 1.00 68.00 194 GLY A C 1
ATOM 1545 O O . GLY A 1 194 ? 25.924 15.429 9.177 1.00 68.00 194 GLY A O 1
ATOM 1546 N N . ILE A 1 195 ? 25.805 13.231 8.720 1.00 67.75 195 ILE A N 1
ATOM 1547 C CA . ILE A 1 195 ? 25.907 12.785 10.110 1.00 67.75 195 ILE A CA 1
ATOM 1548 C C . ILE A 1 195 ? 27.381 12.767 10.515 1.00 67.75 195 ILE A C 1
ATOM 1550 O O . ILE A 1 195 ? 28.202 12.060 9.927 1.00 67.75 195 ILE A O 1
ATOM 1554 N N . THR A 1 196 ? 27.719 13.530 11.550 1.00 67.69 196 THR A N 1
ATOM 1555 C CA . THR A 1 196 ? 28.970 13.381 12.299 1.00 67.69 196 THR A CA 1
ATOM 1556 C C . THR A 1 196 ? 28.713 12.505 13.523 1.00 67.69 196 THR A C 1
ATOM 1558 O O . THR A 1 196 ? 27.635 12.563 14.104 1.00 67.69 196 THR A O 1
ATOM 1561 N N . PHE A 1 197 ? 29.681 11.675 13.929 1.00 60.81 197 PHE A N 1
ATOM 1562 C CA . PHE A 1 197 ? 29.505 10.736 15.053 1.00 60.81 197 PHE A CA 1
ATOM 1563 C C . PHE A 1 197 ? 29.137 11.435 16.374 1.00 60.81 197 PHE A C 1
ATOM 1565 O O . PHE A 1 197 ? 28.423 10.867 17.187 1.00 60.81 197 PHE A O 1
ATOM 1572 N N . GLU A 1 198 ? 29.552 12.692 16.544 1.00 65.25 198 GLU A N 1
ATOM 1573 C CA . GLU A 1 198 ? 29.166 13.565 17.664 1.00 65.25 198 GLU A CA 1
ATOM 1574 C C . GLU A 1 198 ? 27.656 13.845 17.732 1.00 65.25 198 GLU A C 1
ATOM 1576 O O . GLU A 1 198 ? 27.141 14.212 18.783 1.00 65.25 198 GLU A O 1
ATOM 1581 N N . LYS A 1 199 ? 26.946 13.679 16.612 1.00 56.41 199 LYS A N 1
ATOM 1582 C CA . LYS A 1 199 ? 25.498 13.853 16.498 1.00 56.41 199 LYS A CA 1
ATOM 1583 C C . LYS A 1 199 ? 24.746 12.535 16.382 1.00 56.41 199 LYS A C 1
ATOM 1585 O O . LYS A 1 199 ? 23.533 12.586 16.392 1.00 56.41 199 LYS A O 1
ATOM 1590 N N . LEU A 1 200 ? 25.431 11.396 16.258 1.00 59.00 200 LEU A N 1
ATOM 1591 C CA . LEU A 1 200 ? 24.824 10.104 15.944 1.00 59.00 200 LEU A CA 1
ATOM 1592 C C . LEU A 1 200 ? 24.157 9.525 17.199 1.00 59.00 200 LEU A C 1
ATOM 1594 O O . LEU A 1 200 ? 24.787 8.868 18.025 1.00 59.00 200 LEU A O 1
ATOM 1598 N N . THR A 1 201 ? 22.873 9.822 17.361 1.00 58.62 201 THR A N 1
ATOM 1599 C CA . THR A 1 201 ? 22.058 9.309 18.465 1.00 58.62 201 THR A CA 1
ATOM 1600 C C . THR A 1 201 ? 21.602 7.870 18.184 1.00 58.62 201 THR A C 1
ATOM 1602 O O . THR A 1 201 ? 21.491 7.454 17.030 1.00 58.62 201 THR A O 1
ATOM 1605 N N . ILE A 1 202 ? 21.301 7.085 19.228 1.00 53.38 202 ILE A N 1
ATOM 1606 C CA . ILE A 1 202 ? 20.762 5.714 19.076 1.00 53.38 202 ILE A CA 1
ATOM 1607 C C . ILE A 1 202 ? 19.537 5.678 18.130 1.00 53.38 202 ILE A C 1
ATOM 1609 O O . ILE A 1 202 ? 19.502 4.822 17.247 1.00 53.38 202 ILE A O 1
ATOM 1613 N N . PRO A 1 203 ? 18.577 6.625 18.204 1.00 54.62 203 PRO A N 1
ATOM 1614 C CA . PRO A 1 203 ? 17.466 6.692 17.253 1.00 54.62 203 PRO A CA 1
ATOM 1615 C C . PRO A 1 203 ? 17.864 6.954 15.795 1.00 54.62 203 PRO A C 1
ATOM 1617 O O . PRO A 1 203 ? 17.094 6.628 14.897 1.00 54.62 203 PRO A O 1
ATOM 1620 N N . GLU A 1 204 ? 19.014 7.571 15.525 1.00 53.53 204 GLU A N 1
ATOM 1621 C CA . GLU A 1 204 ? 19.518 7.773 14.159 1.00 53.53 204 GLU A CA 1
ATOM 1622 C C . GLU A 1 204 ? 20.298 6.562 13.656 1.00 53.53 204 GLU A C 1
ATOM 1624 O O . GLU A 1 204 ? 20.215 6.246 12.472 1.00 53.53 204 GLU A O 1
ATOM 1629 N N . ALA A 1 205 ? 20.989 5.848 14.550 1.00 52.84 205 ALA A N 1
ATOM 1630 C CA . ALA A 1 205 ? 21.641 4.581 14.231 1.00 52.84 205 ALA A CA 1
ATOM 1631 C C . ALA A 1 205 ? 20.627 3.507 13.807 1.00 52.84 205 ALA A C 1
ATOM 1633 O O . ALA A 1 205 ? 20.894 2.751 12.884 1.00 52.84 205 ALA A O 1
ATOM 1634 N N . LEU A 1 206 ? 19.448 3.483 14.437 1.00 47.88 206 LEU A N 1
ATOM 1635 C CA . LEU A 1 206 ? 18.363 2.546 14.119 1.00 47.88 206 LEU A CA 1
ATOM 1636 C C . LEU A 1 206 ? 17.612 2.868 12.809 1.00 47.88 206 LEU A C 1
ATOM 1638 O O . LEU A 1 206 ? 16.746 2.099 12.404 1.00 47.88 206 LEU A O 1
ATOM 1642 N N . LYS A 1 207 ? 17.903 4.004 12.158 1.00 48.75 207 LYS A N 1
ATOM 1643 C CA . LYS A 1 207 ? 17.313 4.405 10.862 1.00 48.75 207 LYS A CA 1
ATOM 1644 C C . LYS A 1 207 ? 18.189 4.045 9.654 1.00 48.75 207 LYS A C 1
ATOM 1646 O O . LYS A 1 207 ? 17.800 4.358 8.527 1.00 48.75 207 LYS A O 1
ATOM 1651 N N . ILE A 1 208 ? 19.380 3.493 9.892 1.00 49.81 208 ILE A N 1
ATOM 1652 C CA . ILE A 1 208 ? 20.350 3.042 8.880 1.00 49.81 208 ILE A CA 1
ATOM 1653 C C . ILE A 1 208 ? 20.209 1.531 8.732 1.00 49.81 208 ILE A C 1
ATOM 1655 O O . ILE A 1 208 ? 20.209 1.079 7.567 1.00 49.81 208 ILE A O 1
#

Sequence (208 aa):
MLIIDQNNIQITKASVKISLEIGDKSIIPNQVNYFSNPKDITFYNDVWASSTLTPYTNKEILIDRNFIVTEISKHGDNQILQKGFILSFPQEISLPVVNINDSVKLNLEFIDKDGKPINLSKTASVVTGIPLLVQNDKNVIDNPKQNDSAHARIALRVRNDGTIVIVVVEQIYKQHIKDIKLEQVRSILRKEKGITFEKLTIPEALKI

Organism: NCBI:txid1462938

InterPro domains:
  IPR018711 Phosphodiester glycosidase [PF09992] (91-191)

Foldseek 3Di:
DWKDFDPDTDDAAKDKWKWKDWPNDIDTWPEELDADDQATWYKYAVVNDQFNPHPDQWWKFKADLQQFGADTHRH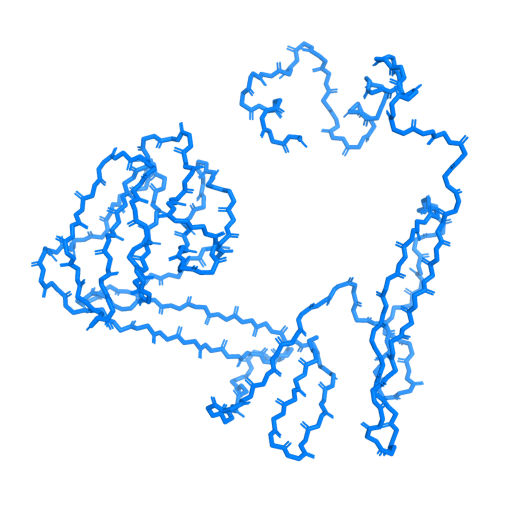GGDGHPHNIMMTTHRPPDDDDPHDGGTGMDMDMFMAGPVRDTDDGDPPMDDDDDPDDQDDPNDGPDDDDPPPDDDAWDWDWDADPVRDIDIDTDHDDDPDDPVRQDPVNVQVCCCVPVVDHPVRCDPVNVVVD

pLDDT: mean 83.94, std 11.53, range [47.88, 96.56]

Radius of gyration: 21.31 Å; chains: 1; bounding box: 54×27×52 Å

Secondary structure (DSSP, 8-state):
-EEEETTEEEE--EEEEEEEEETTEEE--SEESS---SS--EEEETTT-SB----S--EEEEE-TTSBEEEEESSS--B--TT-EEEEE-TTSPPPS--TT-BEEEEEEEEETTSPEEP--TT-EEE--SS--EETTEES--S--TTSPP--EEEEEE-TTS-EEEEEE----SS-GGG--HHHHHHHHHHHH---GGG--HHHHTT-